Protein AF-A0A959SAX2-F1 (afdb_monomer_lite)

Sequence (347 aa):
MKHLNTLALSLMLAPALLHAQSPDLMNYQAAARDGGGNILANSGLTVRFTVRQGSATGTNVYRETHAVTTNAFGVFNAQVGGGTVVNGSIAGIAWGTGSYWLQVEANPGGGYVDLGAQQLVSVPYAKYAESSGSGSTGWGLNGNSGTDPNTDFIGTSDAQPLVFKVAGVEAGRIDLVGTGNTSLGANAMLDNTSGTVNSAFGANALTSNTTGGNNTAVGGYAGRYNSSGSSNTSVGQAALSFNTTGNDNTAIGTGALYANMASGNTAIGSLALAANGSASGNTAVGYRSLFTNTTGYGNSALGENALEFSNGDENTAIGSEALRLNTTGQGNCALGALALRYNGIGS

Structure (mmCIF, N/CA/C/O backbone):
data_AF-A0A959SAX2-F1
#
_entry.id   AF-A0A959SAX2-F1
#
loop_
_atom_site.group_PDB
_atom_site.id
_atom_site.type_symbol
_atom_site.label_atom_id
_atom_site.label_alt_id
_atom_site.label_comp_id
_atom_site.label_asym_id
_atom_site.label_entity_id
_atom_site.label_seq_id
_atom_site.pdbx_PDB_ins_code
_atom_site.Cartn_x
_atom_site.Cartn_y
_atom_site.Cartn_z
_atom_site.occupancy
_atom_site.B_iso_or_equiv
_atom_site.auth_seq_id
_atom_site.auth_comp_id
_atom_site.auth_asym_id
_atom_site.auth_atom_id
_atom_site.pdbx_PDB_model_num
ATOM 1 N N . MET A 1 1 ? -53.956 -52.507 -13.487 1.00 40.44 1 MET A N 1
ATOM 2 C CA . MET A 1 1 ? -52.774 -51.627 -13.369 1.00 40.44 1 MET A CA 1
ATOM 3 C C . MET A 1 1 ? -53.089 -50.560 -12.336 1.00 40.44 1 MET A C 1
ATOM 5 O O . MET A 1 1 ? -54.126 -49.921 -12.440 1.00 40.44 1 MET A O 1
ATOM 9 N N . LYS A 1 2 ? -52.274 -50.496 -11.280 1.00 44.69 2 LYS A N 1
ATOM 10 C CA . LYS A 1 2 ? -52.397 -49.585 -10.135 1.00 44.69 2 LYS A CA 1
ATOM 11 C C . LYS A 1 2 ? -51.918 -48.193 -10.555 1.00 44.69 2 LYS A C 1
ATOM 13 O O . LYS A 1 2 ? -50.793 -48.113 -11.022 1.00 44.69 2 LYS A O 1
ATOM 18 N N . HIS A 1 3 ? -52.686 -47.133 -10.311 1.00 43.12 3 HIS A N 1
ATOM 19 C CA . HIS A 1 3 ? -52.129 -45.780 -10.203 1.00 43.12 3 HIS A CA 1
ATOM 20 C C . HIS A 1 3 ? -52.820 -45.030 -9.068 1.00 43.12 3 HIS A C 1
ATOM 22 O O . HIS A 1 3 ? -53.921 -44.507 -9.203 1.00 43.12 3 HIS A O 1
ATOM 28 N N . LEU A 1 4 ? -52.141 -45.053 -7.925 1.00 48.97 4 LEU A N 1
ATOM 29 C CA . LEU A 1 4 ? -52.387 -44.242 -6.748 1.00 48.97 4 LEU A CA 1
ATOM 30 C C . LEU A 1 4 ? -51.321 -43.138 -6.804 1.00 48.97 4 LEU A C 1
ATOM 32 O O . LEU A 1 4 ? -50.166 -43.425 -6.508 1.00 48.97 4 LEU A O 1
ATOM 36 N N . ASN A 1 5 ? -51.668 -41.923 -7.238 1.00 47.34 5 ASN A N 1
ATOM 37 C CA . ASN A 1 5 ? -50.749 -40.782 -7.173 1.00 47.34 5 ASN A CA 1
ATOM 38 C C . ASN A 1 5 ? -51.274 -39.768 -6.155 1.00 47.34 5 ASN A C 1
ATOM 40 O O . ASN A 1 5 ? -52.230 -39.032 -6.378 1.00 47.34 5 ASN A O 1
ATOM 44 N N . THR A 1 6 ? -50.614 -39.827 -5.007 1.00 47.47 6 THR A N 1
ATOM 45 C CA . THR A 1 6 ? -50.675 -38.995 -3.811 1.00 47.47 6 THR A CA 1
ATOM 46 C C . THR A 1 6 ? -50.524 -37.500 -4.094 1.00 47.47 6 THR A C 1
ATOM 48 O O . THR A 1 6 ? -49.563 -37.067 -4.726 1.00 47.47 6 THR A O 1
ATOM 51 N N . LEU A 1 7 ? -51.454 -36.718 -3.543 1.00 42.22 7 LEU A N 1
ATOM 52 C CA . LEU A 1 7 ? -51.410 -35.263 -3.434 1.00 42.22 7 LEU A CA 1
ATOM 53 C C . LEU A 1 7 ? -50.382 -34.877 -2.352 1.00 42.22 7 LEU A C 1
ATOM 55 O O . LEU A 1 7 ? -50.610 -35.114 -1.167 1.00 42.22 7 LEU A O 1
ATOM 59 N N . ALA A 1 8 ? -49.236 -34.324 -2.749 1.00 46.22 8 ALA A N 1
ATOM 60 C CA . ALA A 1 8 ? -48.225 -33.824 -1.821 1.00 46.22 8 ALA A CA 1
ATOM 61 C C . ALA A 1 8 ? -48.619 -32.421 -1.329 1.00 46.22 8 ALA A C 1
ATOM 63 O O . ALA A 1 8 ? -48.468 -31.433 -2.043 1.00 46.22 8 ALA A O 1
ATOM 64 N N . LEU A 1 9 ? -49.147 -32.341 -0.106 1.00 43.75 9 LEU A N 1
ATOM 65 C CA . LEU A 1 9 ? -49.397 -31.088 0.603 1.00 43.75 9 LEU A CA 1
ATOM 66 C C . LEU A 1 9 ? -48.068 -30.587 1.194 1.00 43.75 9 LEU A C 1
ATOM 68 O O . LEU A 1 9 ? -47.615 -31.079 2.226 1.00 43.75 9 LEU A O 1
ATOM 72 N N . SER A 1 10 ? -47.413 -29.637 0.525 1.00 47.44 10 SER A N 1
ATOM 73 C CA . SER A 1 10 ? -46.204 -28.986 1.038 1.00 47.44 10 SER A CA 1
ATOM 74 C C . SER A 1 10 ? -46.576 -27.973 2.126 1.00 47.44 10 SER A C 1
ATOM 76 O O . SER A 1 10 ? -46.991 -26.851 1.832 1.00 47.44 10 SER A O 1
ATOM 78 N N . LEU A 1 11 ? -46.440 -28.374 3.389 1.00 45.53 11 LEU A N 1
ATOM 79 C CA . LEU A 1 11 ? -46.566 -27.493 4.546 1.00 45.53 11 LEU A CA 1
ATOM 80 C C . LEU A 1 11 ? -45.329 -26.576 4.599 1.00 45.53 11 LEU A C 1
ATOM 82 O O . LEU A 1 11 ? -44.238 -27.018 4.956 1.00 45.53 11 LEU A O 1
ATOM 86 N N . MET A 1 12 ? -45.478 -25.310 4.196 1.00 45.84 12 MET A N 1
ATOM 87 C CA . MET A 1 12 ? -44.440 -24.292 4.378 1.00 45.84 12 MET A CA 1
ATOM 88 C C . MET A 1 12 ? -44.269 -24.010 5.874 1.00 45.84 12 MET A C 1
ATOM 90 O O . MET A 1 12 ? -45.109 -23.365 6.497 1.00 45.84 12 MET A O 1
ATOM 94 N N . LEU A 1 13 ? -43.178 -24.508 6.450 1.00 45.47 13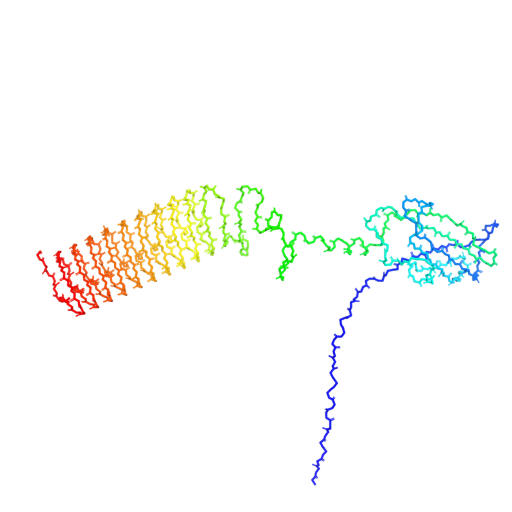 LEU A N 1
ATOM 95 C CA . LEU A 1 13 ? -42.770 -24.210 7.816 1.00 45.47 13 LEU A CA 1
ATOM 96 C C . LEU A 1 13 ? -41.972 -22.895 7.799 1.00 45.47 13 LEU A C 1
ATOM 98 O O . LEU A 1 13 ? -40.784 -22.886 7.481 1.00 45.47 13 LEU A O 1
ATOM 102 N N . ALA A 1 14 ? -42.631 -21.771 8.084 1.00 47.53 14 ALA A N 1
ATOM 103 C CA . ALA A 1 14 ? -41.940 -20.507 8.321 1.00 47.53 14 ALA A CA 1
ATOM 104 C C . ALA A 1 14 ? -41.250 -20.569 9.698 1.00 47.53 14 ALA A C 1
ATOM 106 O O . ALA A 1 14 ? -41.928 -20.855 10.689 1.00 47.53 14 ALA A O 1
ATOM 107 N N . PRO A 1 15 ? -39.935 -20.318 9.810 1.00 49.91 15 PRO A N 1
ATOM 108 C CA . PRO A 1 15 ? -39.289 -20.238 11.109 1.00 49.91 15 PRO A CA 1
ATOM 109 C C . PRO A 1 15 ? -39.762 -18.963 11.814 1.00 49.91 15 PRO A C 1
ATOM 111 O O . PRO A 1 15 ? -39.383 -17.853 11.446 1.00 49.91 15 PRO A O 1
ATOM 114 N N . ALA A 1 16 ? -40.610 -19.115 12.831 1.00 45.31 16 ALA A N 1
ATOM 115 C CA . ALA A 1 16 ? -40.833 -18.052 13.797 1.00 45.31 16 ALA A CA 1
ATOM 116 C C . ALA A 1 16 ? -39.534 -17.875 14.592 1.00 45.31 16 ALA A C 1
ATOM 118 O O . ALA A 1 16 ? -39.081 -18.799 15.270 1.00 45.31 16 ALA A O 1
ATOM 119 N N . LEU A 1 17 ? -38.919 -16.699 14.480 1.00 42.59 17 LEU A N 1
ATOM 120 C CA . LEU A 1 17 ? -37.822 -16.282 15.344 1.00 42.59 17 LEU A CA 1
ATOM 121 C C . LEU A 1 17 ? -38.353 -16.226 16.783 1.00 42.59 17 LEU A C 1
ATOM 123 O O . LEU A 1 17 ? -39.007 -15.266 17.184 1.00 42.59 17 LEU A O 1
ATOM 127 N N . LEU A 1 18 ? -38.121 -17.290 17.550 1.00 36.03 18 LEU A N 1
ATOM 128 C CA . LEU A 1 18 ? -38.347 -17.296 18.988 1.00 36.03 18 LEU A CA 1
ATOM 129 C C . LEU A 1 18 ? -37.215 -16.493 19.628 1.00 36.03 18 LEU A C 1
ATOM 131 O O . LEU A 1 18 ? -36.105 -16.992 19.803 1.00 36.03 18 LEU A O 1
ATOM 135 N N . HIS A 1 19 ? -37.488 -15.236 19.968 1.00 48.81 19 HIS A N 1
ATOM 136 C CA . HIS A 1 19 ? -36.628 -14.494 20.878 1.00 48.81 19 HIS A CA 1
ATOM 137 C C . HIS A 1 19 ? -36.761 -15.121 22.267 1.00 48.81 19 HIS A C 1
ATOM 139 O O . HIS A 1 19 ? -37.796 -14.992 22.920 1.00 48.81 19 HIS A O 1
ATOM 145 N N . ALA A 1 20 ? -35.718 -15.807 22.726 1.00 41.19 20 ALA A N 1
ATOM 146 C CA . ALA A 1 20 ? -35.578 -16.149 24.132 1.00 41.19 20 ALA A CA 1
ATOM 147 C C . ALA A 1 20 ? -35.257 -14.859 24.903 1.00 41.19 20 ALA A C 1
ATOM 149 O O . ALA A 1 20 ? -34.094 -14.534 25.129 1.00 41.19 20 ALA A O 1
ATOM 150 N N . GLN A 1 21 ? -36.281 -14.078 25.248 1.00 54.12 21 GLN A N 1
ATOM 151 C CA . GLN A 1 21 ? -36.119 -12.989 26.206 1.00 54.12 21 GLN A CA 1
ATOM 152 C C . GLN A 1 21 ? -36.058 -13.598 27.605 1.00 54.12 21 GLN A C 1
ATOM 154 O O . GLN A 1 21 ? -36.882 -14.445 27.962 1.00 54.12 21 GLN A O 1
ATOM 159 N N . SER A 1 22 ? -35.058 -13.200 28.393 1.00 56.44 22 SER A N 1
ATOM 160 C CA . SER A 1 22 ? -35.042 -13.519 29.818 1.00 56.44 22 SER A CA 1
ATOM 161 C C . SER A 1 22 ? -36.332 -12.971 30.439 1.00 56.44 22 SER A C 1
ATOM 163 O O . SER A 1 22 ? -36.600 -11.784 30.253 1.00 56.44 22 SER A O 1
ATOM 165 N N . PRO A 1 23 ? -37.136 -13.785 31.143 1.00 61.97 23 PRO A N 1
ATOM 166 C CA . PRO A 1 23 ? -38.376 -13.308 31.746 1.00 61.97 23 PRO A CA 1
ATOM 167 C C . PRO A 1 23 ? -38.126 -12.107 32.669 1.00 61.97 23 PRO A C 1
ATOM 169 O O . PRO A 1 23 ? -37.210 -12.155 33.492 1.00 61.97 23 PRO A O 1
ATOM 172 N N . ASP A 1 24 ? -38.958 -11.063 32.573 1.00 72.69 24 ASP A N 1
ATOM 173 C CA . ASP A 1 24 ? -38.932 -9.880 33.452 1.00 72.69 24 ASP A CA 1
ATOM 174 C C . ASP A 1 24 ? -39.505 -10.210 34.850 1.00 72.69 24 ASP A C 1
ATOM 176 O O . ASP A 1 24 ? -40.461 -9.595 35.321 1.00 72.69 24 ASP A O 1
ATOM 180 N N . LEU A 1 25 ? -38.959 -11.239 35.505 1.00 83.56 25 LEU A N 1
ATOM 181 C CA . LEU A 1 25 ? -39.449 -11.790 36.769 1.00 83.56 25 LEU A CA 1
ATOM 182 C C . LEU A 1 25 ? -38.369 -11.738 37.855 1.00 83.56 25 LEU A C 1
ATOM 184 O O . LEU A 1 25 ? -37.216 -12.102 37.622 1.00 83.56 25 LEU A O 1
ATOM 188 N N . MET A 1 26 ? -38.756 -11.362 39.076 1.00 86.38 26 MET A N 1
ATOM 189 C CA . MET A 1 26 ? -37.903 -11.435 40.269 1.00 86.38 26 MET A CA 1
ATOM 190 C C . MET A 1 26 ? -38.521 -12.368 41.305 1.00 86.38 26 MET A C 1
ATOM 192 O O . MET A 1 26 ? -39.632 -12.134 41.771 1.00 86.38 26 MET A O 1
ATOM 196 N N . ASN A 1 27 ? -37.805 -13.413 41.715 1.00 89.44 27 ASN A N 1
ATOM 197 C CA . ASN A 1 27 ? -38.290 -14.289 42.781 1.00 89.44 27 ASN A CA 1
ATOM 198 C C . ASN A 1 27 ? -38.321 -13.536 44.122 1.00 89.44 27 ASN A C 1
ATOM 200 O O . ASN A 1 27 ? -37.348 -12.885 44.499 1.00 89.44 27 ASN A O 1
ATOM 204 N N . TYR A 1 28 ? -39.424 -13.669 44.854 1.00 91.88 28 TYR A N 1
ATOM 205 C CA . TYR A 1 28 ? -39.629 -13.096 46.179 1.00 91.88 28 TYR A CA 1
ATOM 206 C C . TYR A 1 28 ? -40.200 -14.158 47.121 1.00 91.88 28 TYR A C 1
ATOM 208 O O . TYR A 1 28 ? -41.131 -14.883 46.769 1.00 91.88 28 TYR A O 1
ATOM 216 N N . GLN A 1 29 ? -39.658 -14.239 48.334 1.00 93.50 29 GLN A N 1
ATOM 217 C CA . GLN A 1 29 ? -40.137 -15.134 49.382 1.00 93.50 29 GLN A CA 1
ATOM 218 C C . GLN A 1 29 ? -40.229 -14.361 50.695 1.00 93.50 29 GLN A C 1
ATOM 220 O O . GLN A 1 29 ? -39.301 -13.638 51.055 1.00 93.50 29 GLN A O 1
ATOM 225 N N . ALA A 1 30 ? -41.331 -14.536 51.422 1.00 92.06 30 ALA A N 1
ATOM 226 C CA . ALA A 1 30 ? -41.497 -13.947 52.746 1.00 92.06 30 ALA A CA 1
ATOM 227 C C . ALA A 1 30 ? -42.383 -14.806 53.651 1.00 92.06 30 ALA A C 1
ATOM 229 O O . ALA A 1 30 ? -43.173 -15.628 53.186 1.00 92.06 30 ALA A O 1
ATOM 230 N N . ALA A 1 31 ? -42.248 -14.590 54.961 1.00 92.06 31 ALA A N 1
ATOM 231 C CA . ALA A 1 31 ? -43.113 -15.166 55.981 1.00 92.06 31 ALA A CA 1
ATOM 232 C C . ALA A 1 31 ? -44.171 -14.142 56.410 1.00 92.06 31 ALA A C 1
ATOM 234 O O . ALA A 1 31 ? -43.833 -13.029 56.811 1.00 92.06 31 ALA A O 1
ATOM 235 N N . ALA A 1 32 ? -45.442 -14.522 56.350 1.00 91.00 32 ALA A N 1
ATOM 236 C CA . ALA A 1 32 ? -46.561 -13.697 56.771 1.00 91.00 32 ALA A CA 1
ATOM 237 C C . ALA A 1 32 ? -46.957 -14.000 58.222 1.00 91.00 32 ALA A C 1
ATOM 239 O O . ALA A 1 32 ? -47.067 -15.159 58.639 1.00 91.00 32 ALA A O 1
ATOM 240 N N . ARG A 1 33 ? -47.193 -12.933 58.986 1.00 88.75 33 ARG A N 1
ATOM 241 C CA . ARG A 1 33 ? -47.618 -12.974 60.387 1.00 88.75 33 ARG A CA 1
ATOM 242 C C . ARG A 1 33 ? -48.808 -12.044 60.605 1.00 88.75 33 ARG A C 1
ATOM 244 O O . ARG A 1 33 ? -48.986 -11.093 59.847 1.00 88.75 33 ARG A O 1
ATOM 251 N N . ASP A 1 34 ? -49.618 -12.330 61.617 1.00 85.19 34 ASP A N 1
ATOM 252 C CA . ASP A 1 34 ? -50.686 -11.436 62.065 1.00 85.19 34 ASP A CA 1
ATOM 253 C C . ASP A 1 34 ? -50.134 -10.259 62.896 1.00 85.19 34 ASP A C 1
ATOM 255 O O . ASP A 1 34 ? -48.938 -10.178 63.189 1.00 85.19 34 ASP A O 1
ATOM 259 N N . GLY A 1 35 ? -51.015 -9.336 63.299 1.00 79.94 35 GLY A N 1
ATOM 260 C CA . GLY A 1 35 ? -50.644 -8.181 64.127 1.00 79.94 35 GLY A CA 1
ATOM 261 C C . GLY A 1 35 ? -50.148 -8.533 65.539 1.00 79.94 35 GLY A C 1
ATOM 262 O O . GLY A 1 35 ? -49.567 -7.679 66.201 1.00 79.94 35 GLY A O 1
ATOM 263 N N . GLY A 1 36 ? -50.352 -9.775 65.994 1.00 83.19 36 GLY A N 1
ATOM 264 C CA . GLY A 1 36 ? -49.801 -10.320 67.238 1.00 83.19 36 GLY A CA 1
ATOM 265 C C . GLY A 1 36 ? -48.469 -11.058 67.049 1.00 83.19 36 GLY A C 1
ATOM 266 O O . GLY A 1 36 ? -47.899 -11.539 68.025 1.00 83.19 36 GLY A O 1
ATOM 267 N N . GLY A 1 37 ? -47.961 -11.154 65.815 1.00 80.56 37 GLY A N 1
ATOM 268 C CA . GLY A 1 37 ? -46.724 -11.857 65.473 1.00 80.56 37 GLY A CA 1
ATOM 269 C C . GLY A 1 37 ? -46.880 -13.367 65.245 1.00 80.56 37 GLY A C 1
ATOM 270 O O . GLY A 1 37 ? -45.875 -14.037 64.964 1.00 80.56 37 GLY A O 1
ATOM 271 N N . ASN A 1 38 ? -48.098 -13.917 65.313 1.00 89.25 38 ASN A N 1
ATOM 272 C CA . ASN A 1 38 ? -48.350 -15.332 65.027 1.00 89.25 38 ASN A CA 1
ATOM 273 C C . ASN A 1 38 ? -48.244 -15.596 63.526 1.00 89.25 38 ASN A C 1
ATOM 275 O O . ASN A 1 38 ? -48.606 -14.750 62.712 1.00 89.25 38 ASN A O 1
ATOM 279 N N . ILE A 1 39 ? -47.760 -16.777 63.142 1.00 91.31 39 ILE A N 1
ATOM 280 C CA . ILE A 1 39 ? -47.668 -17.154 61.727 1.00 91.31 39 ILE A CA 1
ATOM 281 C C . ILE A 1 39 ? -49.063 -17.318 61.115 1.00 91.31 39 ILE A C 1
ATOM 283 O O . ILE A 1 39 ? -49.948 -17.938 61.701 1.00 91.31 39 ILE A O 1
ATOM 287 N N . LEU A 1 40 ? -49.245 -16.806 59.900 1.00 90.50 40 LEU A N 1
ATOM 288 C CA . LEU A 1 40 ? -50.449 -17.048 59.110 1.00 90.50 40 LEU A CA 1
ATOM 289 C C . LEU A 1 40 ? -50.241 -18.332 58.308 1.00 90.50 40 LEU A C 1
ATOM 291 O O . LEU A 1 40 ? -49.812 -18.266 57.162 1.00 90.50 40 LEU A O 1
ATOM 295 N N . ALA A 1 41 ? -50.454 -19.498 58.919 1.00 92.19 41 ALA A N 1
ATOM 296 C CA . ALA A 1 41 ? -50.199 -20.796 58.290 1.00 92.19 41 ALA A CA 1
ATOM 297 C C . ALA A 1 41 ? -51.350 -21.249 57.374 1.00 92.19 41 ALA A C 1
ATOM 299 O O . ALA A 1 41 ? -52.504 -21.239 57.794 1.00 92.19 41 ALA A O 1
ATOM 300 N N . ASN A 1 42 ? -51.029 -21.724 56.163 1.00 92.12 42 ASN A N 1
ATOM 301 C CA . ASN A 1 42 ? -52.003 -22.224 55.175 1.00 92.12 42 ASN A CA 1
ATOM 302 C C . ASN A 1 42 ? -53.131 -21.226 54.843 1.00 92.12 42 ASN A C 1
ATOM 304 O O . ASN A 1 42 ? -54.269 -21.620 54.588 1.00 92.12 42 ASN A O 1
ATOM 308 N N . SER A 1 43 ? -52.811 -19.931 54.848 1.00 92.12 43 SER A N 1
ATOM 309 C CA . SER A 1 43 ? -53.770 -18.837 54.687 1.00 92.12 43 SER A CA 1
ATOM 310 C C . SER A 1 43 ? -53.629 -18.172 53.322 1.00 92.12 43 SER A C 1
ATOM 312 O O . SER A 1 43 ? -52.518 -17.931 52.844 1.00 92.12 43 SER A O 1
ATOM 314 N N . GLY A 1 44 ? -54.765 -17.835 52.707 1.00 92.44 44 GLY A N 1
ATOM 315 C CA . GLY A 1 44 ? -54.809 -17.004 51.505 1.00 92.44 44 GLY A CA 1
ATOM 316 C C . GLY A 1 44 ? -54.529 -15.537 51.834 1.00 92.44 44 GLY A C 1
ATOM 317 O O . GLY A 1 44 ? -55.090 -14.998 52.786 1.00 92.44 44 GLY A O 1
ATOM 318 N N . LEU A 1 45 ? -53.670 -14.894 51.046 1.00 92.69 45 LEU A N 1
ATOM 319 C CA . LEU A 1 45 ? -53.277 -13.494 51.194 1.00 92.69 45 LEU A CA 1
ATOM 320 C C . LEU A 1 45 ? -53.249 -12.823 49.824 1.00 92.69 45 LEU A C 1
ATOM 322 O O . LEU A 1 45 ? -52.850 -13.440 48.835 1.00 92.69 45 LEU A O 1
ATOM 326 N N . THR A 1 46 ? -53.567 -11.532 49.780 1.00 95.56 46 THR A N 1
ATOM 327 C CA . THR A 1 46 ? -53.231 -10.702 48.619 1.00 95.56 46 THR A CA 1
ATOM 328 C C . THR A 1 46 ? -52.014 -9.853 48.951 1.00 95.56 46 THR A C 1
ATOM 330 O O . THR A 1 46 ? -52.059 -9.031 49.864 1.00 95.56 46 THR A O 1
ATOM 333 N N . VAL A 1 47 ? -50.932 -10.023 48.199 1.00 96.44 47 VAL A N 1
ATOM 334 C CA . VAL A 1 47 ? -49.696 -9.243 48.341 1.00 96.44 47 VAL A CA 1
ATOM 335 C C . VAL A 1 47 ? -49.625 -8.223 47.215 1.00 96.44 47 VAL A C 1
ATOM 337 O O . VAL A 1 47 ? -50.059 -8.490 46.094 1.00 96.44 47 VAL A O 1
ATOM 340 N N . ARG A 1 48 ? -49.116 -7.031 47.510 1.00 96.88 48 ARG A N 1
ATOM 341 C CA . ARG A 1 48 ? -48.894 -5.965 46.539 1.00 96.88 48 ARG A CA 1
ATOM 342 C C . ARG A 1 48 ? -47.432 -5.562 46.560 1.00 96.88 48 ARG A C 1
ATOM 344 O O . ARG A 1 48 ? -46.887 -5.248 47.616 1.00 96.88 48 ARG A O 1
ATOM 351 N N . PHE A 1 49 ? -46.826 -5.553 45.382 1.00 97.06 49 PHE A N 1
ATOM 352 C CA . PHE A 1 49 ? -45.460 -5.096 45.174 1.00 97.06 49 PHE A CA 1
ATOM 353 C C . PHE A 1 49 ? -45.502 -3.743 44.479 1.00 97.06 49 PHE A C 1
ATOM 355 O O . PHE A 1 49 ? -46.213 -3.580 43.487 1.00 97.06 49 PHE A O 1
ATOM 362 N N . THR A 1 50 ? -44.759 -2.772 45.003 1.00 96.81 50 THR A N 1
ATOM 363 C CA . THR A 1 50 ? -44.573 -1.460 44.376 1.00 96.81 50 THR A CA 1
ATOM 364 C C . THR A 1 50 ? -43.079 -1.200 44.217 1.00 96.81 50 THR A C 1
ATOM 366 O O . THR A 1 50 ? -42.348 -1.191 45.206 1.00 96.81 50 THR A O 1
ATOM 369 N N . VAL A 1 51 ? -42.622 -0.947 42.993 1.00 94.25 51 VAL A N 1
ATOM 370 C CA . VAL A 1 51 ? -41.269 -0.449 42.731 1.00 94.25 51 VAL A CA 1
ATOM 371 C C . VAL A 1 51 ? -41.300 1.075 42.781 1.00 94.25 51 VAL A C 1
ATOM 373 O O . VAL A 1 51 ? -42.072 1.724 42.069 1.00 94.25 51 VAL A O 1
ATOM 376 N N . ARG A 1 52 ? -40.455 1.648 43.636 1.00 94.38 52 ARG A N 1
ATOM 377 C CA . ARG A 1 52 ? -40.292 3.091 43.814 1.00 94.38 52 ARG A CA 1
ATOM 378 C C . ARG A 1 52 ? -38.934 3.550 43.319 1.00 94.38 52 ARG A C 1
ATOM 380 O O . ARG A 1 52 ? -37.941 2.873 43.565 1.00 94.38 52 ARG A O 1
ATOM 387 N N . GLN A 1 53 ? -38.883 4.704 42.666 1.00 92.75 53 GLN A N 1
ATOM 388 C CA . GLN A 1 53 ? -37.638 5.320 42.207 1.00 92.75 53 GLN A CA 1
ATOM 389 C C . GLN A 1 53 ? -37.210 6.463 43.138 1.00 92.75 53 GLN A C 1
ATOM 391 O O . GLN A 1 53 ? -38.041 7.231 43.625 1.00 92.75 53 GLN A O 1
ATOM 396 N N . GLY A 1 54 ? -35.904 6.599 43.363 1.00 91.56 54 GLY A N 1
ATOM 397 C CA . GLY A 1 54 ? -35.277 7.723 44.068 1.00 91.56 54 GLY A CA 1
ATOM 398 C C . GLY A 1 54 ? -35.182 7.570 45.589 1.00 91.56 54 GLY A C 1
ATOM 399 O O . GLY A 1 54 ? -34.128 7.859 46.150 1.00 91.56 54 GLY A O 1
ATOM 400 N N . SER A 1 55 ? -36.227 7.071 46.258 1.00 93.50 55 SER A N 1
ATOM 401 C CA . SER A 1 55 ? -36.202 6.770 47.700 1.00 93.50 55 SER A CA 1
ATOM 402 C C . SER A 1 55 ? -37.259 5.732 48.110 1.00 93.50 55 SER A C 1
ATOM 404 O O . SER A 1 55 ? -38.132 5.369 47.320 1.00 93.50 55 SER A O 1
ATOM 406 N N . ALA A 1 56 ? -37.234 5.302 49.379 1.00 92.19 56 ALA A N 1
ATOM 407 C CA . ALA A 1 56 ? -38.230 4.399 49.975 1.00 92.19 56 ALA A CA 1
ATOM 408 C C . ALA A 1 56 ? -39.681 4.925 49.904 1.00 92.19 56 ALA A C 1
ATOM 410 O O . ALA A 1 56 ? -40.625 4.140 49.922 1.00 92.19 56 ALA A O 1
ATOM 411 N N . THR A 1 57 ? -39.868 6.242 49.785 1.00 93.75 57 THR A N 1
ATOM 412 C CA . THR A 1 57 ? -41.171 6.911 49.616 1.00 93.75 57 THR A CA 1
ATOM 413 C C . THR A 1 57 ? -41.303 7.605 48.258 1.00 93.75 57 THR A C 1
ATOM 415 O O . THR A 1 57 ? -42.249 8.360 48.039 1.00 93.75 57 THR A O 1
ATOM 418 N N . GLY A 1 58 ? -40.369 7.347 47.339 1.00 91.56 58 GLY A N 1
ATOM 419 C CA . GLY A 1 58 ? -40.292 7.994 46.035 1.00 91.56 58 GLY A CA 1
ATOM 420 C C . GLY A 1 58 ? -41.399 7.579 45.066 1.00 91.56 58 GLY A C 1
ATOM 421 O O . GLY A 1 58 ? -42.363 6.892 45.425 1.00 91.56 58 GLY A O 1
ATOM 422 N N . THR A 1 59 ? -41.264 8.007 43.814 1.00 94.38 59 THR A N 1
ATOM 423 C CA . THR A 1 59 ? -42.281 7.833 42.770 1.00 94.38 59 THR A CA 1
ATOM 424 C C . THR A 1 59 ? -42.573 6.359 42.515 1.00 94.38 59 THR A C 1
ATOM 426 O O . THR A 1 59 ? -41.651 5.580 42.290 1.00 94.38 59 THR A O 1
ATOM 429 N N . ASN A 1 60 ? -43.854 5.978 42.514 1.00 94.69 60 ASN A N 1
ATOM 430 C CA . ASN A 1 60 ? -44.294 4.658 42.064 1.00 94.69 60 ASN A CA 1
ATOM 431 C C . ASN A 1 60 ? -44.095 4.547 40.545 1.00 94.69 60 ASN A C 1
ATOM 433 O O . ASN A 1 60 ? -44.785 5.235 39.795 1.00 94.69 60 ASN A O 1
ATOM 437 N N . VAL A 1 61 ? -43.166 3.696 40.116 1.00 93.88 61 VAL A N 1
ATOM 438 C CA . VAL A 1 61 ? -42.891 3.434 38.692 1.00 93.88 61 VAL A CA 1
ATOM 439 C C . VAL A 1 61 ? -43.510 2.123 38.209 1.00 93.88 61 VAL A C 1
ATOM 441 O O . VAL A 1 61 ? -43.700 1.937 37.009 1.00 93.88 61 VAL A O 1
ATOM 444 N N . TYR A 1 62 ? -43.851 1.221 39.132 1.00 95.56 62 TYR A N 1
ATOM 445 C CA . TYR A 1 62 ? -44.520 -0.039 38.835 1.00 95.56 62 TYR A CA 1
ATOM 446 C C . TYR A 1 62 ? -45.231 -0.593 40.066 1.00 95.56 62 TYR A C 1
ATOM 448 O O . TYR A 1 62 ? -44.688 -0.563 41.171 1.00 95.56 62 TYR A O 1
ATOM 456 N N . ARG A 1 63 ? -46.421 -1.160 39.872 1.00 96.62 63 ARG A N 1
ATOM 457 C CA . ARG A 1 63 ? -47.199 -1.812 40.924 1.00 96.62 63 ARG A CA 1
ATOM 458 C C . ARG A 1 63 ? -47.995 -2.987 40.382 1.00 96.62 63 ARG A C 1
ATOM 460 O O . ARG A 1 63 ? -48.668 -2.859 39.362 1.00 96.62 63 ARG A O 1
ATOM 467 N N . GLU A 1 64 ? -48.031 -4.070 41.144 1.00 96.94 64 GLU A N 1
ATOM 468 C CA . GLU A 1 64 ? -48.805 -5.278 40.838 1.00 96.94 64 GLU A CA 1
ATOM 469 C C . GLU A 1 64 ? -49.339 -5.956 42.103 1.00 96.94 64 GLU A C 1
ATOM 471 O O . GLU A 1 64 ? -48.866 -5.694 43.213 1.00 96.94 64 GLU A O 1
ATOM 476 N N . THR A 1 65 ? -50.311 -6.850 41.937 1.00 97.06 65 THR A N 1
ATOM 477 C CA . THR A 1 65 ? -50.864 -7.678 43.014 1.00 97.06 65 THR A CA 1
ATOM 478 C C . THR A 1 65 ? -50.762 -9.168 42.710 1.00 97.06 65 THR A C 1
ATOM 480 O O . THR A 1 65 ? -50.825 -9.597 41.560 1.00 97.06 65 THR A O 1
ATOM 483 N N . HIS A 1 66 ? -50.638 -9.963 43.770 1.00 97.00 66 HIS A N 1
ATOM 484 C CA . HIS A 1 66 ? -50.586 -11.422 43.735 1.00 97.00 66 HIS A CA 1
ATOM 485 C C . HIS A 1 66 ? -51.555 -12.001 44.755 1.00 97.00 66 HIS A C 1
ATOM 487 O O . HIS A 1 66 ? -51.560 -11.574 45.910 1.00 97.00 66 HIS A O 1
ATOM 493 N N . ALA A 1 67 ? -52.334 -12.999 44.348 1.00 95.69 67 ALA A N 1
ATOM 494 C CA . ALA A 1 67 ? -53.016 -13.884 45.282 1.00 95.69 67 ALA A CA 1
ATOM 495 C C . ALA A 1 67 ? -52.065 -15.040 45.615 1.00 95.69 67 ALA A C 1
ATOM 497 O O . ALA A 1 67 ? -51.668 -15.792 44.726 1.00 95.69 67 ALA A O 1
ATOM 498 N N . VAL A 1 68 ? -51.678 -15.163 46.881 1.00 94.62 68 VAL A N 1
ATOM 499 C CA . VAL A 1 68 ? -50.739 -16.186 47.359 1.00 94.62 68 VAL A CA 1
ATOM 500 C C . VAL A 1 68 ? -51.361 -16.987 48.494 1.00 94.62 68 VAL A C 1
ATOM 502 O O . VAL A 1 68 ? -52.288 -16.539 49.167 1.00 94.62 68 VAL A O 1
ATOM 505 N N . THR A 1 69 ? -50.850 -18.190 48.724 1.00 94.50 69 THR A N 1
ATOM 506 C CA . THR A 1 69 ? -51.191 -19.001 49.896 1.00 94.50 69 THR A CA 1
ATOM 507 C C . THR A 1 69 ? -49.907 -19.334 50.633 1.00 94.50 69 THR A C 1
ATOM 509 O O . THR A 1 69 ? -48.926 -19.757 50.020 1.00 94.50 69 THR A O 1
ATOM 512 N N . THR A 1 70 ? -49.887 -19.095 51.938 1.00 95.44 70 THR A N 1
ATOM 513 C CA . THR A 1 70 ? -48.746 -19.454 52.780 1.00 95.44 70 THR A CA 1
ATOM 514 C C . THR A 1 70 ? -48.709 -20.956 53.043 1.00 95.44 70 THR A C 1
ATOM 516 O O . THR A 1 70 ? -49.730 -21.632 52.996 1.00 95.44 70 THR A O 1
ATOM 519 N N . ASN A 1 71 ? -47.538 -21.505 53.351 1.00 93.56 71 ASN A N 1
ATOM 520 C CA . ASN A 1 71 ? -47.404 -22.888 53.811 1.00 93.56 71 ASN A CA 1
ATOM 521 C C . ASN A 1 71 ? -47.638 -23.013 55.333 1.00 93.56 71 ASN A C 1
ATOM 523 O O . ASN A 1 71 ? -47.968 -22.039 56.014 1.00 93.56 71 ASN A O 1
ATOM 527 N N . ALA A 1 72 ? -47.412 -24.207 55.891 1.00 94.19 72 ALA A N 1
ATOM 528 C CA . ALA A 1 72 ? -47.546 -24.482 57.327 1.00 94.19 72 ALA A CA 1
ATOM 529 C C . ALA A 1 72 ? -46.642 -23.618 58.235 1.00 94.19 72 ALA A C 1
ATOM 531 O O . ALA A 1 72 ? -46.913 -23.491 59.425 1.00 94.19 72 ALA A O 1
ATOM 532 N N . PHE A 1 73 ? -45.593 -23.003 57.682 1.00 92.25 73 PHE A N 1
ATOM 533 C CA . PHE A 1 73 ? -44.682 -22.098 58.388 1.00 92.25 73 PHE A CA 1
ATOM 534 C C . PHE A 1 73 ? -45.003 -20.614 58.145 1.00 92.25 73 PHE A C 1
ATOM 536 O O . PHE A 1 73 ? -44.243 -19.741 58.559 1.00 92.25 73 PHE A O 1
ATOM 543 N N . GLY A 1 74 ? -46.107 -20.311 57.456 1.00 92.31 74 GLY A N 1
ATOM 544 C CA . GLY A 1 74 ? -46.481 -18.948 57.089 1.00 92.31 74 GLY A CA 1
ATOM 545 C C . GLY A 1 74 ? -45.697 -18.378 55.904 1.00 92.31 74 GLY A C 1
ATOM 546 O O . GLY A 1 74 ? -45.786 -17.183 55.651 1.00 92.31 74 GLY A O 1
ATOM 547 N N . VAL A 1 75 ? -44.930 -19.187 55.169 1.00 94.19 75 VAL A N 1
ATOM 548 C CA . VAL A 1 75 ? -44.083 -18.720 54.056 1.00 94.19 75 VAL A CA 1
ATOM 549 C C . VAL A 1 75 ? -44.841 -18.769 52.733 1.00 94.19 75 VAL A C 1
ATOM 551 O O . VAL A 1 75 ? -45.474 -19.780 52.433 1.00 94.19 75 VAL A O 1
ATOM 554 N N . PHE A 1 76 ? -44.733 -17.717 51.922 1.00 94.81 76 PHE A N 1
ATOM 555 C CA . PHE A 1 76 ? -45.219 -17.679 50.541 1.00 94.81 76 PHE A CA 1
ATOM 556 C C . PHE A 1 76 ? -44.086 -17.352 49.560 1.00 94.81 76 PHE A C 1
ATOM 558 O O . PHE A 1 76 ? -43.092 -16.721 49.924 1.00 94.81 76 PHE A O 1
ATOM 565 N N . ASN A 1 77 ? -44.270 -17.759 48.304 1.00 93.75 77 ASN A N 1
ATOM 566 C CA . ASN A 1 77 ? -43.409 -17.398 47.180 1.00 93.75 77 ASN A CA 1
ATOM 567 C C . ASN A 1 77 ? -44.219 -16.581 46.171 1.00 93.75 77 ASN A C 1
ATOM 569 O O . ASN A 1 77 ? -45.392 -16.874 45.943 1.00 93.75 77 ASN A O 1
ATOM 573 N N . ALA A 1 78 ? -43.589 -15.590 45.554 1.00 93.81 78 ALA A N 1
ATOM 574 C CA . ALA A 1 78 ? -44.144 -14.812 44.456 1.00 93.81 78 ALA A CA 1
ATOM 575 C C . ALA A 1 78 ? -43.047 -14.494 43.434 1.00 93.81 78 ALA A C 1
ATOM 577 O O . ALA A 1 78 ? -41.858 -14.520 43.752 1.00 93.81 78 ALA A O 1
ATOM 578 N N . GLN A 1 79 ? -43.448 -14.184 42.204 1.00 92.31 79 GLN A N 1
ATOM 579 C CA . GLN A 1 79 ? -42.544 -13.703 41.163 1.00 92.31 79 GLN A CA 1
ATOM 580 C C . GLN A 1 79 ? -42.949 -12.280 40.801 1.00 92.31 79 GLN A C 1
ATOM 582 O O . GLN A 1 79 ? -43.964 -12.073 40.138 1.00 92.31 79 GLN A O 1
ATOM 587 N N . VAL A 1 80 ? -42.180 -11.300 41.272 1.00 91.00 80 VAL A N 1
ATOM 588 C CA . VAL A 1 80 ? -42.442 -9.890 40.996 1.00 91.00 80 VAL A CA 1
ATOM 589 C C . VAL A 1 80 ? -42.286 -9.646 39.497 1.00 91.00 80 VAL A C 1
ATOM 591 O O . VAL A 1 80 ? -41.239 -9.978 38.948 1.00 91.00 80 VAL A O 1
ATOM 594 N N . GLY A 1 81 ? -43.311 -9.104 38.843 1.00 90.19 81 GLY A N 1
ATOM 595 C CA . GLY A 1 81 ? -43.424 -8.998 37.381 1.00 90.19 81 GLY A CA 1
ATOM 596 C C . GLY A 1 81 ? -44.407 -9.983 36.750 1.00 90.19 81 GLY A C 1
ATOM 597 O O . GLY A 1 81 ? -44.772 -9.819 35.589 1.00 90.19 81 GLY A O 1
ATOM 598 N N . GLY A 1 82 ? -44.841 -11.001 37.500 1.00 89.50 82 GLY A N 1
ATOM 599 C CA . GLY A 1 82 ? -45.804 -12.013 37.052 1.00 89.50 82 GLY A CA 1
ATOM 600 C C . GLY A 1 82 ? -47.213 -11.830 37.621 1.00 89.50 82 GLY A C 1
ATOM 601 O O . GLY A 1 82 ? -48.041 -12.727 37.476 1.00 89.50 82 GLY A O 1
ATOM 602 N N . GLY A 1 83 ? -47.468 -10.727 38.332 1.00 91.69 83 GLY A N 1
ATOM 603 C CA . GLY A 1 83 ? -48.747 -10.463 38.990 1.00 91.69 83 GLY A CA 1
ATOM 604 C C . GLY A 1 83 ? -49.753 -9.737 38.103 1.00 91.69 83 GLY A C 1
ATOM 605 O O . GLY A 1 83 ? -49.508 -9.423 36.939 1.00 91.69 83 GLY A O 1
ATOM 606 N N . THR A 1 84 ? -50.903 -9.401 38.685 1.00 95.31 84 THR A N 1
ATOM 607 C CA . THR A 1 84 ? -51.875 -8.514 38.040 1.00 95.31 84 THR A CA 1
ATOM 608 C C . THR A 1 84 ? -51.386 -7.074 38.161 1.00 95.31 84 THR A C 1
ATOM 610 O O . THR A 1 84 ? -51.364 -6.505 39.255 1.00 95.31 84 THR A O 1
ATOM 613 N N . VAL A 1 85 ? -50.987 -6.475 37.040 1.00 95.31 85 VAL A N 1
ATOM 614 C CA . VAL A 1 85 ? -50.468 -5.101 36.997 1.00 95.31 85 VAL A CA 1
ATOM 615 C C . VAL A 1 85 ? -51.560 -4.096 37.370 1.00 95.31 85 VAL A C 1
ATOM 617 O O . VAL A 1 85 ? -52.662 -4.113 36.829 1.00 95.31 85 VAL A O 1
ATOM 620 N N . VAL A 1 86 ? -51.228 -3.189 38.287 1.00 94.94 86 VAL A N 1
ATOM 621 C CA . VAL A 1 86 ? -52.090 -2.084 38.738 1.00 94.94 86 VAL A CA 1
ATOM 622 C C . VAL A 1 86 ? -51.604 -0.747 38.178 1.00 94.94 86 VAL A C 1
ATOM 624 O O . VAL A 1 86 ? -52.411 0.141 37.910 1.00 94.94 86 VAL A O 1
ATOM 627 N N . ASN A 1 87 ? -50.289 -0.565 38.022 1.00 92.69 87 ASN A N 1
ATOM 628 C CA . ASN A 1 87 ? -49.704 0.660 37.479 1.00 92.69 87 ASN A CA 1
ATOM 629 C C . ASN A 1 87 ? -48.320 0.399 36.870 1.00 92.69 87 ASN A C 1
ATOM 631 O O . ASN A 1 87 ? -47.547 -0.391 37.406 1.00 92.69 87 ASN A O 1
ATOM 635 N N . GLY A 1 88 ? -47.998 1.118 35.793 1.00 91.00 88 GLY A N 1
ATOM 636 C CA . GLY A 1 88 ? -46.702 1.033 35.124 1.00 91.00 88 GLY A CA 1
ATOM 637 C C . GLY A 1 88 ? -46.507 -0.261 34.332 1.00 91.00 88 GLY A C 1
ATOM 638 O O . GLY A 1 88 ? -47.449 -1.005 34.072 1.00 91.00 88 GLY A O 1
ATOM 639 N N . SER A 1 89 ? -45.264 -0.515 33.938 1.00 88.62 89 SER A N 1
ATOM 640 C CA . SER A 1 89 ? -44.835 -1.740 33.263 1.00 88.62 89 SER A CA 1
ATOM 641 C C . SER A 1 89 ? -43.469 -2.125 33.805 1.00 88.62 89 SER A C 1
ATOM 643 O O . SER A 1 89 ? -42.567 -1.288 33.789 1.00 88.62 89 SER A O 1
ATOM 645 N N . ILE A 1 90 ? -43.299 -3.369 34.263 1.00 86.38 90 ILE A N 1
ATOM 646 C CA . ILE A 1 90 ? -42.015 -3.827 34.808 1.00 86.38 90 ILE A CA 1
ATOM 647 C C . ILE A 1 90 ? -40.904 -3.806 33.749 1.00 86.38 90 ILE A C 1
ATOM 649 O O . ILE A 1 90 ? -39.770 -3.434 34.048 1.00 86.38 90 ILE A O 1
ATOM 653 N N . ALA A 1 91 ? -41.262 -4.096 32.493 1.00 82.31 91 ALA A N 1
ATOM 654 C CA . ALA A 1 91 ? -40.374 -4.007 31.338 1.00 82.31 91 ALA A CA 1
ATOM 655 C C . ALA A 1 91 ? -39.989 -2.555 30.998 1.00 82.31 91 ALA A C 1
ATOM 657 O O . ALA A 1 91 ? -38.935 -2.313 30.414 1.00 82.31 91 ALA A O 1
ATOM 658 N N . GLY A 1 92 ? -40.843 -1.589 31.363 1.00 83.31 92 GLY A N 1
ATOM 659 C CA . GLY A 1 92 ? -40.647 -0.160 31.111 1.00 83.31 92 GLY A CA 1
ATOM 660 C C . GLY A 1 92 ? -39.809 0.570 32.165 1.00 83.31 92 GLY A C 1
ATOM 661 O O . GLY A 1 92 ? -39.561 1.765 32.012 1.00 83.31 92 GLY A O 1
ATOM 662 N N . ILE A 1 93 ? -39.378 -0.105 33.235 1.00 86.00 93 ILE A N 1
ATOM 663 C CA . ILE A 1 93 ? -38.542 0.506 34.275 1.00 86.00 93 ILE A CA 1
ATOM 664 C C . ILE A 1 93 ? -37.109 0.667 33.748 1.00 86.00 93 ILE A C 1
ATOM 666 O O . ILE A 1 93 ? -36.463 -0.301 33.344 1.00 86.00 93 ILE A O 1
ATOM 670 N N . ALA A 1 94 ? -36.580 1.891 33.809 1.00 81.88 94 ALA A N 1
ATOM 671 C CA . ALA A 1 94 ? -35.212 2.216 33.409 1.00 81.88 94 ALA A CA 1
ATOM 672 C C . ALA A 1 94 ? -34.187 1.813 34.489 1.00 81.88 94 ALA A C 1
ATOM 674 O O . ALA A 1 94 ? -33.542 2.658 35.109 1.00 81.88 94 ALA A O 1
ATOM 675 N N . TRP A 1 95 ? -34.027 0.509 34.728 1.00 81.06 95 TRP A N 1
ATOM 676 C CA . TRP A 1 95 ? -33.192 -0.044 35.807 1.00 81.06 95 TRP A CA 1
ATOM 677 C C . TRP A 1 95 ? -31.735 0.454 35.832 1.00 81.06 95 TRP A C 1
ATOM 679 O O . TRP A 1 95 ? -31.109 0.425 36.887 1.00 81.06 95 TRP A O 1
ATOM 689 N N . GLY A 1 96 ? -31.198 0.918 34.697 1.00 71.19 96 GLY A N 1
ATOM 690 C CA . GLY A 1 96 ? -29.840 1.463 34.585 1.00 71.19 96 GLY A CA 1
ATOM 691 C C . GLY A 1 96 ? -29.658 2.892 35.112 1.00 71.19 96 GLY A C 1
ATOM 692 O O . GLY A 1 96 ? -28.524 3.361 35.181 1.00 71.19 96 GLY A O 1
ATOM 693 N N . THR A 1 97 ? -30.734 3.602 35.477 1.00 70.50 97 THR A N 1
ATOM 694 C CA . THR A 1 97 ? -30.662 4.998 35.936 1.00 70.50 97 THR A CA 1
ATOM 695 C C . THR A 1 97 ? -31.359 5.205 37.284 1.00 70.50 97 THR A C 1
ATOM 697 O O . THR A 1 97 ? -32.569 5.035 37.439 1.00 70.50 97 THR A O 1
ATOM 700 N N . GLY A 1 98 ? -30.580 5.641 38.277 1.00 78.94 98 GLY A N 1
ATOM 701 C CA . GLY A 1 98 ? -31.068 5.953 39.620 1.00 78.94 98 GLY A CA 1
ATOM 702 C C . GLY A 1 98 ? -31.209 4.738 40.540 1.00 78.94 98 GLY A C 1
ATOM 703 O O . GLY A 1 98 ? -30.855 3.614 40.197 1.00 78.94 98 GLY A O 1
ATOM 704 N N . SER A 1 99 ? -31.705 4.992 41.749 1.00 87.88 99 SER A N 1
ATOM 705 C CA . SER A 1 99 ? -31.905 3.971 42.781 1.00 87.88 99 SER A CA 1
ATOM 706 C C . SER A 1 99 ? -33.368 3.531 42.829 1.00 87.88 99 SER A C 1
ATOM 708 O O . SER A 1 99 ? -34.268 4.358 42.650 1.00 87.88 99 SER A O 1
ATOM 710 N N . TYR A 1 100 ? -33.605 2.252 43.125 1.00 91.50 100 TYR A N 1
ATOM 711 C CA . TYR A 1 100 ? -34.943 1.663 43.189 1.00 91.50 100 TYR A CA 1
ATOM 712 C C . TYR A 1 100 ? -35.192 0.951 44.523 1.00 91.50 100 TYR A C 1
ATOM 714 O O . TYR A 1 100 ? -34.269 0.408 45.126 1.00 91.50 100 TYR A O 1
ATOM 722 N N . TRP A 1 101 ? -36.443 0.946 44.980 1.00 93.69 101 TRP A N 1
ATOM 723 C CA . TRP A 1 101 ? -36.899 0.294 46.209 1.00 93.69 101 TRP A CA 1
ATOM 724 C C . TRP A 1 101 ? -38.100 -0.596 45.915 1.00 93.69 101 TRP A C 1
ATOM 726 O O . TRP A 1 101 ? -39.002 -0.190 45.187 1.00 93.69 101 TRP A O 1
ATOM 736 N N . LEU A 1 102 ? -38.140 -1.781 46.517 1.00 94.62 102 LEU A N 1
ATOM 737 C CA . LEU A 1 102 ? -39.308 -2.652 46.509 1.00 94.62 102 LEU A CA 1
ATOM 738 C C . LEU A 1 102 ? -40.077 -2.454 47.815 1.00 94.62 102 LEU A C 1
ATOM 740 O O . LEU A 1 102 ? -39.601 -2.835 48.884 1.00 94.62 102 LEU A O 1
ATOM 744 N N . GLN A 1 103 ? -41.256 -1.846 47.720 1.00 96.31 103 GLN A N 1
ATOM 745 C CA . GLN A 1 103 ? -42.236 -1.792 48.798 1.00 96.31 103 GLN A CA 1
ATOM 746 C C . GLN A 1 103 ? -43.164 -3.002 48.715 1.00 96.31 103 GLN A C 1
ATOM 748 O O . GLN A 1 103 ? -43.639 -3.351 47.628 1.00 96.31 103 GLN A O 1
ATOM 753 N N . VAL A 1 104 ? -43.445 -3.602 49.870 1.00 95.88 104 VAL A N 1
ATOM 754 C CA . VAL A 1 104 ? -44.309 -4.778 49.987 1.00 95.88 104 VAL A CA 1
ATOM 7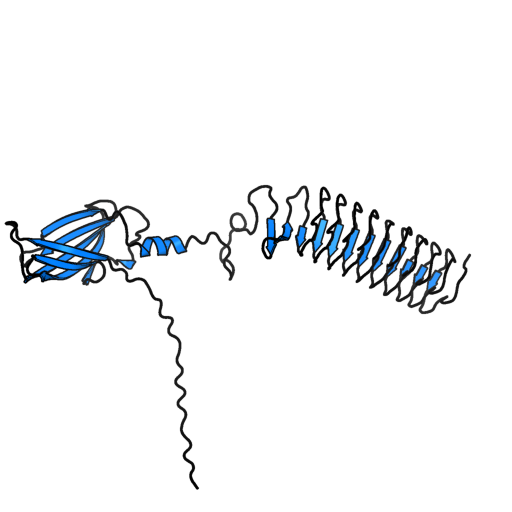55 C C . VAL A 1 104 ? -45.465 -4.468 50.920 1.00 95.88 104 VAL A C 1
ATOM 757 O O . VAL A 1 104 ? -45.268 -3.993 52.031 1.00 95.88 104 VAL A O 1
ATOM 760 N N . GLU A 1 105 ? -46.678 -4.769 50.478 1.00 95.19 105 GLU A N 1
ATOM 761 C CA . GLU A 1 105 ? -47.886 -4.629 51.284 1.00 95.19 105 GLU A CA 1
ATOM 762 C C . GLU A 1 105 ? -48.655 -5.952 51.269 1.00 95.19 105 GLU A C 1
ATOM 764 O O . GLU A 1 105 ? -48.717 -6.627 50.240 1.00 95.19 105 GLU A O 1
ATOM 769 N N . ALA A 1 106 ? -49.273 -6.329 52.385 1.00 93.31 106 ALA A N 1
ATOM 770 C CA . ALA A 1 106 ? -50.049 -7.565 52.490 1.00 93.31 106 ALA A CA 1
ATOM 771 C C . ALA A 1 106 ? -51.473 -7.290 52.975 1.00 93.31 106 ALA A C 1
ATOM 773 O O . ALA A 1 106 ? -51.700 -6.417 53.809 1.00 93.31 106 ALA A O 1
ATOM 774 N N . ASN A 1 107 ? -52.434 -8.052 52.456 1.00 92.62 107 ASN A N 1
ATOM 775 C CA . ASN A 1 107 ? -53.838 -7.987 52.837 1.00 92.62 107 ASN A CA 1
ATOM 776 C C . ASN A 1 107 ? -54.366 -9.400 53.158 1.00 92.62 107 ASN A C 1
ATOM 778 O O . ASN A 1 107 ? -54.629 -10.170 52.230 1.00 92.62 107 ASN A O 1
ATOM 782 N N . PRO A 1 108 ? -54.552 -9.738 54.448 1.00 85.62 108 PRO A N 1
ATOM 783 C CA . PRO A 1 108 ? -55.170 -10.993 54.880 1.00 85.62 108 PRO A CA 1
ATOM 784 C C . PRO A 1 108 ? -56.713 -10.963 54.902 1.00 85.62 108 PRO A C 1
ATOM 786 O O . PRO A 1 108 ? -57.328 -11.894 55.409 1.00 85.62 108 PRO A O 1
ATOM 789 N N . GLY A 1 109 ? -57.354 -9.901 54.398 1.00 82.69 109 GLY A N 1
ATOM 790 C CA . GLY A 1 109 ? -58.816 -9.741 54.348 1.00 82.69 109 GLY A CA 1
ATOM 791 C C . GLY A 1 109 ? -59.351 -8.436 54.956 1.00 82.69 109 GLY A C 1
ATOM 792 O O . GLY A 1 109 ? -60.536 -8.154 54.815 1.00 82.69 109 GLY A O 1
ATOM 793 N N . GLY A 1 110 ? -58.498 -7.628 55.603 1.00 81.88 110 GLY A N 1
ATOM 794 C CA . GLY A 1 110 ? -58.869 -6.380 56.297 1.00 81.88 110 GLY A CA 1
ATOM 795 C C . GLY A 1 110 ? -58.345 -5.083 55.663 1.00 81.88 110 GLY A C 1
ATOM 796 O O . GLY A 1 110 ? -58.519 -4.013 56.240 1.00 81.88 110 GLY A O 1
ATOM 797 N N . GLY A 1 111 ? -57.693 -5.162 54.500 1.00 87.94 111 GLY A N 1
ATOM 798 C CA . GLY A 1 111 ? -57.007 -4.040 53.852 1.00 87.94 111 GLY A CA 1
ATOM 799 C C . GLY A 1 111 ? -55.495 -4.252 53.767 1.00 87.94 111 GLY A C 1
ATOM 800 O O . GLY A 1 111 ? -54.948 -5.172 54.371 1.00 87.94 111 GLY A O 1
ATOM 801 N N . TYR A 1 112 ? -54.818 -3.426 52.967 1.00 92.06 112 TYR A N 1
ATOM 802 C CA . TYR A 1 112 ? -53.367 -3.514 52.800 1.00 92.06 112 TYR A CA 1
ATOM 803 C C . TYR A 1 112 ? -52.636 -2.902 53.993 1.00 92.06 112 TYR A C 1
ATOM 805 O O . TYR A 1 112 ? -52.888 -1.756 54.360 1.00 92.06 112 TYR A O 1
ATOM 813 N N . VAL A 1 113 ? -51.699 -3.665 54.545 1.00 91.00 113 VAL A N 1
ATOM 814 C CA . VAL A 1 113 ? -50.741 -3.229 55.559 1.00 91.00 113 VAL A CA 1
ATOM 815 C C . VAL A 1 113 ? -49.368 -3.118 54.907 1.00 91.00 113 VAL A C 1
ATOM 817 O O . VAL A 1 113 ? -48.933 -4.054 54.234 1.00 91.00 113 VAL A O 1
ATOM 820 N N . ASP A 1 114 ? -48.699 -1.983 55.103 1.00 91.75 114 ASP A N 1
ATOM 821 C CA . ASP A 1 114 ? -47.343 -1.739 54.607 1.00 91.75 114 ASP A CA 1
ATOM 822 C C . ASP A 1 114 ? -46.312 -2.499 55.448 1.00 91.75 114 ASP A C 1
ATOM 824 O O . ASP A 1 114 ? -46.236 -2.325 56.664 1.00 91.75 114 ASP A O 1
ATOM 828 N N . LEU A 1 115 ? -45.528 -3.353 54.789 1.00 90.44 115 LEU A N 1
ATOM 829 C CA . LEU A 1 115 ? -44.455 -4.143 55.397 1.00 90.44 115 LEU A CA 1
ATOM 830 C C . LEU A 1 115 ? -43.084 -3.472 55.228 1.00 90.44 115 LEU A C 1
ATOM 832 O O . LEU A 1 115 ? -42.071 -4.008 55.681 1.00 90.44 115 LEU A O 1
ATOM 836 N N . GLY A 1 116 ? -43.052 -2.295 54.601 1.00 91.56 116 GLY A N 1
ATOM 837 C CA . GLY A 1 116 ? -41.861 -1.490 54.390 1.00 91.56 116 GLY A CA 1
ATOM 838 C C . GLY A 1 116 ? -41.298 -1.595 52.975 1.00 91.56 116 GLY A C 1
ATOM 839 O O . GLY A 1 116 ? -41.702 -2.423 52.153 1.00 91.56 116 GLY A O 1
ATOM 840 N N . ALA A 1 117 ? -40.333 -0.715 52.699 1.00 93.75 117 ALA A N 1
ATOM 841 C CA . ALA A 1 117 ? -39.632 -0.634 51.427 1.00 93.75 117 ALA A CA 1
ATOM 842 C C . ALA A 1 117 ? -38.132 -0.868 51.613 1.00 93.75 117 ALA A C 1
ATOM 844 O O . ALA A 1 117 ? -37.487 -0.211 52.431 1.00 93.75 117 ALA A O 1
ATOM 845 N N . GLN A 1 118 ? -37.569 -1.781 50.825 1.00 92.62 118 GLN A N 1
ATOM 846 C CA . GLN A 1 118 ? -36.139 -2.093 50.835 1.00 92.62 118 GLN A CA 1
ATOM 847 C C . GLN A 1 118 ? -35.492 -1.680 49.518 1.00 92.62 118 GLN A C 1
ATOM 849 O O . GLN A 1 118 ? -36.080 -1.856 48.452 1.00 92.62 118 GLN A O 1
ATOM 854 N N . GLN A 1 119 ? -34.283 -1.118 49.589 1.00 90.88 119 GLN A N 1
ATOM 855 C CA . GLN A 1 119 ? -33.546 -0.728 48.391 1.00 90.88 119 GLN A CA 1
ATOM 856 C C . GLN A 1 119 ? -33.118 -1.971 47.607 1.00 90.88 119 GLN A C 1
ATOM 858 O O . GLN A 1 119 ? -32.536 -2.902 48.162 1.00 90.88 119 GLN A O 1
ATOM 863 N N . LEU A 1 120 ? -33.355 -1.955 46.300 1.00 86.69 120 LEU A N 1
ATOM 864 C CA . LEU A 1 120 ? -32.824 -2.933 45.362 1.00 86.69 120 LEU A CA 1
ATOM 865 C C . LEU A 1 120 ? -31.374 -2.545 45.044 1.00 86.69 120 LEU A C 1
ATOM 867 O O . LEU A 1 120 ? -31.115 -1.700 44.193 1.00 86.69 120 LEU A O 1
ATOM 871 N N . VAL A 1 121 ? -30.427 -3.134 45.779 1.00 74.56 121 VAL A N 1
ATOM 872 C CA . VAL A 1 121 ? -28.978 -2.895 45.601 1.00 74.56 121 VAL A CA 1
ATOM 873 C C . VAL A 1 121 ? -28.386 -3.638 44.402 1.00 74.56 121 VAL A C 1
ATOM 875 O O . VAL A 1 121 ? -27.334 -3.263 43.898 1.00 74.56 121 VAL A O 1
ATOM 878 N N . SER A 1 122 ? -29.081 -4.669 43.918 1.00 68.44 122 SER A N 1
ATOM 879 C CA . SER A 1 122 ? -28.840 -5.278 42.612 1.00 68.44 122 SER A CA 1
ATOM 880 C C . SER A 1 122 ? -30.174 -5.354 41.883 1.00 68.44 122 SER A C 1
ATOM 882 O O . SER A 1 122 ? -31.129 -5.957 42.374 1.00 68.44 122 SER A O 1
ATOM 884 N N . VAL A 1 123 ? -30.263 -4.672 40.745 1.00 64.19 123 VAL A N 1
ATOM 885 C CA . VAL A 1 123 ? -31.368 -4.870 39.802 1.00 64.19 123 VAL A CA 1
ATOM 886 C C . VAL A 1 123 ? -31.153 -6.218 39.105 1.00 64.19 123 VAL A C 1
ATOM 888 O O . VAL A 1 123 ? -30.001 -6.654 39.009 1.00 64.19 123 VAL A O 1
ATOM 891 N N . PRO A 1 124 ? -32.209 -6.914 38.647 1.00 61.41 124 PRO A N 1
ATOM 892 C CA . PRO A 1 124 ? -32.073 -8.239 38.054 1.00 61.41 124 PRO A CA 1
ATOM 893 C C . PRO A 1 124 ? -30.956 -8.269 37.014 1.00 61.41 124 PRO A C 1
ATOM 895 O O . PRO A 1 124 ? -30.937 -7.463 36.082 1.00 61.41 124 PRO A O 1
ATOM 898 N N . TYR A 1 125 ? -30.025 -9.204 37.209 1.00 53.19 125 TYR A N 1
ATOM 899 C CA . TYR A 1 125 ? -28.750 -9.334 36.494 1.00 53.19 125 TYR A CA 1
ATOM 900 C C . TYR A 1 125 ? -28.888 -9.300 34.955 1.00 53.19 125 TYR A C 1
ATOM 902 O O . TYR A 1 125 ? -27.937 -8.976 34.252 1.00 53.19 125 TYR A O 1
ATOM 910 N N . ALA A 1 126 ? -30.082 -9.589 34.427 1.00 56.25 126 ALA A N 1
ATOM 911 C CA . ALA A 1 126 ? -30.396 -9.573 33.003 1.00 56.25 126 ALA A CA 1
ATOM 912 C C . ALA A 1 126 ? -30.599 -8.164 32.399 1.00 56.25 126 ALA A C 1
ATOM 914 O O . ALA A 1 126 ? -30.261 -7.954 31.239 1.00 56.25 126 ALA A O 1
ATOM 915 N N . LYS A 1 127 ? -31.093 -7.171 33.155 1.00 52.75 127 LYS A N 1
ATOM 916 C CA . LYS A 1 127 ? -31.454 -5.846 32.597 1.00 52.75 127 LYS A CA 1
ATOM 917 C C . LYS A 1 127 ? -30.272 -4.880 32.491 1.00 52.75 127 LYS A C 1
ATOM 919 O O . LYS A 1 127 ? -30.167 -4.152 31.508 1.00 52.75 127 LYS A O 1
ATOM 924 N N . TYR A 1 128 ? -29.345 -4.905 33.455 1.00 53.78 128 TYR A N 1
ATOM 925 C CA . TYR A 1 128 ? -28.075 -4.175 33.314 1.00 53.78 128 TYR A CA 1
ATOM 926 C C . TYR A 1 128 ? -27.283 -4.715 32.110 1.00 53.78 128 TYR A C 1
ATOM 928 O O . TYR A 1 128 ? -26.789 -3.929 31.301 1.00 53.78 128 TYR A O 1
ATOM 936 N N . ALA A 1 129 ? -27.289 -6.043 31.928 1.00 55.41 129 ALA A N 1
ATOM 937 C CA . ALA A 1 129 ? -26.677 -6.715 30.786 1.00 55.41 129 ALA A CA 1
ATOM 938 C C . ALA A 1 129 ? -27.325 -6.331 29.436 1.00 55.41 129 ALA A C 1
ATOM 940 O O . ALA A 1 129 ? -26.602 -6.094 28.469 1.00 55.41 129 ALA A O 1
ATOM 941 N N . GLU A 1 130 ? -28.656 -6.184 29.379 1.00 49.59 130 GLU A N 1
ATOM 942 C CA . GLU A 1 130 ? -29.394 -5.752 28.176 1.00 49.59 130 GLU A CA 1
ATOM 943 C C . GLU A 1 130 ? -29.008 -4.325 27.738 1.00 49.59 130 GLU A C 1
ATOM 945 O O . GLU A 1 130 ? -28.766 -4.085 26.558 1.00 49.59 130 GLU A O 1
ATOM 950 N N . SER A 1 131 ? -28.837 -3.388 28.682 1.00 51.66 131 SER A N 1
ATOM 951 C CA . SER A 1 131 ? -28.374 -2.021 28.372 1.00 51.66 131 SER A CA 1
ATOM 952 C C . SER A 1 131 ? -26.865 -1.906 28.120 1.00 51.66 131 SER A C 1
ATOM 954 O O . SER A 1 131 ? -26.429 -1.019 27.388 1.00 51.66 131 SER A O 1
ATOM 956 N N . SER A 1 132 ? -26.058 -2.816 28.673 1.00 51.03 132 SER A N 1
ATOM 957 C CA . SER A 1 132 ? -24.620 -2.879 28.382 1.00 51.03 132 SER A CA 1
ATOM 958 C C . SER A 1 132 ? -24.304 -3.508 27.019 1.00 51.03 132 SER A C 1
ATOM 960 O O . SER A 1 132 ? -23.195 -3.343 26.518 1.00 51.03 132 SER A O 1
ATOM 962 N N . GLY A 1 133 ? -25.280 -4.169 26.381 1.00 47.88 133 GLY A N 1
ATOM 963 C CA . GLY A 1 133 ? -25.164 -4.681 25.012 1.00 47.88 133 GLY A CA 1
ATOM 964 C C . GLY A 1 133 ? -25.123 -3.585 23.940 1.00 47.88 133 GLY A C 1
ATOM 965 O O . GLY A 1 133 ? -24.592 -3.811 22.857 1.00 47.88 133 GLY A O 1
ATOM 966 N N . SER A 1 134 ? -25.593 -2.373 24.258 1.00 49.09 134 SER A N 1
ATOM 967 C CA . SER A 1 134 ? -25.407 -1.180 23.415 1.00 49.09 134 SER A CA 1
ATOM 968 C C . SER A 1 134 ? -24.008 -0.562 23.558 1.00 49.09 134 SER A C 1
ATOM 970 O O . SER A 1 134 ? -23.705 0.433 22.908 1.00 49.09 134 SER A O 1
ATOM 972 N N . GLY A 1 135 ? -23.132 -1.164 24.370 1.00 50.53 135 GLY A N 1
ATOM 973 C CA . GLY A 1 135 ? -21.714 -0.826 24.502 1.00 50.53 135 GLY A CA 1
ATOM 974 C C . GLY A 1 135 ? -20.845 -1.288 23.329 1.00 50.53 135 GLY A C 1
ATOM 975 O O . GLY A 1 135 ? -19.661 -1.553 23.521 1.00 50.53 135 GLY A O 1
ATOM 976 N N . SER A 1 136 ? -21.398 -1.415 22.120 1.00 56.84 136 SER A N 1
ATOM 977 C CA . SER A 1 136 ? -20.589 -1.690 20.933 1.00 56.84 136 SER A CA 1
ATOM 978 C C . SER A 1 136 ? -19.925 -0.396 20.468 1.00 56.84 136 SER A C 1
ATOM 980 O O . SER A 1 136 ? -20.337 0.211 19.486 1.00 56.84 136 SER A O 1
ATOM 982 N N . THR A 1 137 ? -18.848 0.003 21.141 1.00 64.12 137 THR A N 1
ATOM 983 C CA . THR A 1 137 ? -17.871 1.002 20.664 1.00 64.12 137 THR A CA 1
ATOM 984 C C . THR A 1 137 ? -17.070 0.513 19.443 1.00 64.12 137 THR A C 1
ATOM 986 O O . THR A 1 137 ? -15.980 1.003 19.165 1.00 64.12 137 THR A O 1
ATOM 989 N N . GLY A 1 138 ? -17.575 -0.496 18.728 1.00 69.94 138 GLY A N 1
ATOM 990 C CA . GLY A 1 138 ? -16.918 -1.152 17.610 1.00 69.94 138 GLY A CA 1
ATOM 991 C C . GLY A 1 138 ? -17.660 -0.952 16.295 1.00 69.94 138 GLY A C 1
ATOM 992 O O . GLY A 1 138 ? -18.868 -0.710 16.252 1.00 69.94 138 GLY A O 1
ATOM 993 N N . TRP A 1 139 ? -16.915 -1.108 15.206 1.00 79.12 139 TRP A N 1
ATOM 994 C CA . TRP A 1 139 ? -17.468 -1.199 13.862 1.00 79.12 139 TRP A CA 1
ATOM 995 C C . TRP A 1 139 ? -18.261 -2.498 13.698 1.00 79.12 139 TRP A C 1
ATOM 997 O O . TRP A 1 139 ? -17.732 -3.593 13.900 1.00 79.12 139 TRP A O 1
ATOM 1007 N N . GLY A 1 140 ? -19.536 -2.380 13.333 1.00 81.75 140 GLY A N 1
ATOM 1008 C CA . GLY A 1 140 ? -20.396 -3.523 13.058 1.00 81.75 140 GLY A CA 1
ATOM 1009 C C . GLY A 1 140 ? -19.972 -4.251 11.782 1.00 81.75 140 GLY A C 1
ATOM 1010 O O . GLY A 1 140 ? -19.533 -3.633 10.813 1.00 81.75 140 GLY A O 1
ATOM 1011 N N . LEU A 1 141 ? -20.169 -5.571 11.740 1.00 83.25 141 LEU A N 1
ATOM 1012 C CA . LEU A 1 141 ? -19.869 -6.396 10.556 1.00 83.25 141 LEU A CA 1
ATOM 1013 C C . LEU A 1 141 ? -20.693 -6.000 9.319 1.00 83.25 141 LEU A C 1
ATOM 1015 O O . LEU A 1 141 ? -20.275 -6.238 8.189 1.00 83.25 141 LEU A O 1
ATOM 1019 N N . ASN A 1 142 ? -21.852 -5.382 9.539 1.00 84.56 142 ASN A N 1
ATOM 1020 C CA . ASN A 1 142 ? -22.757 -4.907 8.496 1.00 84.56 142 ASN A CA 1
ATOM 1021 C C . ASN A 1 142 ? -22.630 -3.388 8.267 1.00 84.56 142 ASN A C 1
ATOM 1023 O O . ASN A 1 142 ? -23.427 -2.814 7.526 1.00 84.56 142 ASN A O 1
ATOM 1027 N N . GLY A 1 143 ? -21.642 -2.748 8.900 1.00 81.62 143 GLY A N 1
ATOM 1028 C CA . GLY A 1 143 ? -21.468 -1.301 8.917 1.00 81.62 143 GLY A CA 1
ATOM 1029 C C . GLY A 1 143 ? -22.305 -0.593 9.985 1.00 81.62 143 GLY A C 1
ATOM 1030 O O . GLY A 1 143 ? -23.158 -1.187 10.647 1.00 81.62 143 GLY A O 1
ATOM 1031 N N . ASN A 1 144 ? -22.036 0.704 10.134 1.00 82.81 144 ASN A N 1
ATOM 1032 C CA . ASN A 1 144 ? -22.687 1.587 11.096 1.00 82.81 144 ASN A CA 1
ATOM 1033 C C . ASN A 1 144 ? -23.562 2.600 10.331 1.00 82.81 144 ASN A C 1
ATOM 1035 O O . ASN A 1 144 ? -23.165 3.095 9.278 1.00 82.81 144 ASN A O 1
ATOM 1039 N N . SER A 1 145 ? -24.749 2.924 10.851 1.00 86.31 145 SER A N 1
ATOM 1040 C CA . SER A 1 145 ? -25.606 4.004 10.333 1.00 86.31 145 SER A CA 1
ATOM 1041 C C . SER A 1 145 ? -25.500 5.249 11.214 1.00 86.31 145 SER A C 1
ATOM 1043 O O . SER A 1 145 ? -25.447 5.106 12.431 1.00 86.31 145 SER A O 1
ATOM 1045 N N . GLY A 1 146 ? -25.559 6.450 10.629 1.00 87.12 146 GLY A N 1
ATOM 1046 C CA . GLY A 1 146 ? -25.569 7.708 11.393 1.00 87.12 146 GLY A CA 1
ATOM 1047 C C . GLY A 1 146 ? -24.210 8.117 11.972 1.00 87.12 146 GLY A C 1
ATOM 1048 O O . GLY A 1 146 ? -24.177 8.745 13.021 1.00 87.12 146 GLY A O 1
ATOM 1049 N N . THR A 1 147 ? -23.113 7.745 11.307 1.00 87.06 147 THR A N 1
ATOM 1050 C CA . THR A 1 147 ? -21.737 8.041 11.738 1.00 87.06 147 THR A CA 1
ATOM 1051 C C . THR A 1 147 ? -21.407 9.537 11.699 1.00 87.06 147 THR A C 1
ATOM 1053 O O . THR A 1 147 ? -21.760 10.212 10.727 1.00 87.06 147 THR A O 1
ATOM 1056 N N . ASP A 1 148 ? -20.641 10.019 12.677 1.00 86.31 148 ASP A N 1
ATOM 1057 C CA . ASP A 1 148 ? -19.976 11.329 12.685 1.00 86.31 148 ASP A CA 1
ATOM 1058 C C . ASP A 1 148 ? -18.473 11.159 12.380 1.00 86.31 148 ASP A C 1
ATOM 1060 O O . ASP A 1 148 ? -17.753 10.579 13.192 1.00 86.31 148 ASP A O 1
ATOM 1064 N N . PRO A 1 149 ? -17.948 11.688 11.258 1.00 87.44 149 PRO A N 1
ATOM 1065 C CA . PRO A 1 149 ? -16.533 11.556 10.896 1.00 87.44 149 PRO A CA 1
ATOM 1066 C C . PRO A 1 149 ? -15.520 12.085 11.927 1.00 87.44 149 PRO A C 1
ATOM 1068 O O . PRO A 1 149 ? -14.345 11.733 11.842 1.00 87.44 149 PRO A O 1
ATOM 1071 N N . ASN A 1 150 ? -15.931 12.937 12.876 1.00 85.44 150 ASN A N 1
ATOM 1072 C CA . ASN A 1 150 ? -15.035 13.458 13.916 1.00 85.44 150 ASN A CA 1
ATOM 1073 C C . ASN A 1 150 ? -14.817 12.470 15.070 1.00 85.44 150 ASN A C 1
ATOM 1075 O O . ASN A 1 150 ? -13.822 12.581 15.787 1.00 85.44 150 ASN A O 1
ATOM 1079 N N . THR A 1 151 ? -15.745 11.533 15.275 1.00 85.12 151 THR A N 1
ATOM 1080 C CA . THR A 1 151 ? -15.723 10.590 16.405 1.00 85.12 151 THR A CA 1
ATOM 1081 C C . THR A 1 151 ? -15.753 9.129 15.967 1.00 85.12 151 THR A C 1
ATOM 1083 O O . THR A 1 151 ? -15.219 8.279 16.675 1.00 85.12 151 THR A O 1
ATOM 1086 N N . ASP A 1 152 ? -16.318 8.837 14.796 1.00 85.56 152 ASP A N 1
ATOM 1087 C CA . ASP A 1 152 ? -16.493 7.493 14.251 1.00 85.56 152 ASP A CA 1
ATOM 1088 C C . ASP A 1 152 ? -15.517 7.257 13.095 1.00 85.56 152 ASP A C 1
ATOM 1090 O O . ASP A 1 152 ? -15.779 7.594 11.938 1.00 85.56 152 ASP A O 1
ATOM 1094 N N . PHE A 1 153 ? -14.373 6.646 13.396 1.00 86.81 153 PHE A N 1
ATOM 1095 C CA . PHE A 1 153 ? -13.349 6.339 12.399 1.00 86.81 153 PHE A CA 1
ATOM 1096 C C . PHE A 1 153 ? -12.692 4.977 12.643 1.00 86.81 153 PHE A C 1
ATOM 1098 O O . PHE A 1 153 ? -12.780 4.392 13.722 1.00 86.81 153 PHE A O 1
ATOM 1105 N N . ILE A 1 154 ? -12.046 4.445 11.602 1.00 87.81 154 ILE A N 1
ATOM 1106 C CA . ILE A 1 154 ? -11.114 3.317 11.708 1.00 87.81 154 ILE A CA 1
ATOM 1107 C C . ILE A 1 154 ? -9.717 3.927 11.707 1.00 87.81 154 ILE A C 1
ATOM 1109 O O . ILE A 1 154 ? -9.250 4.396 10.672 1.00 87.81 154 ILE A O 1
ATOM 1113 N N . GLY A 1 155 ? -9.066 3.969 12.864 1.00 88.62 155 GLY A N 1
ATOM 1114 C CA . GLY A 1 155 ? -7.788 4.657 13.001 1.00 88.62 155 GLY A CA 1
ATOM 1115 C C . GLY A 1 155 ? -7.328 4.776 14.444 1.00 88.62 155 GLY A C 1
ATOM 1116 O O . GLY A 1 155 ? -7.879 4.151 15.348 1.00 88.62 155 GLY A O 1
ATOM 1117 N N . THR A 1 156 ? -6.301 5.592 14.633 1.00 88.38 156 THR A N 1
ATOM 1118 C CA . THR A 1 156 ? -5.698 5.926 15.922 1.00 88.38 156 THR A CA 1
ATOM 1119 C C . THR A 1 156 ? -5.993 7.390 16.257 1.00 88.38 156 THR A C 1
ATOM 1121 O O . THR A 1 156 ? -6.140 8.227 15.369 1.00 88.38 156 THR A O 1
ATOM 1124 N N . SER A 1 157 ? -6.127 7.708 17.545 1.00 89.06 157 SER A N 1
ATOM 1125 C CA . SER A 1 157 ? -6.292 9.090 18.029 1.00 89.06 157 SER A CA 1
ATOM 112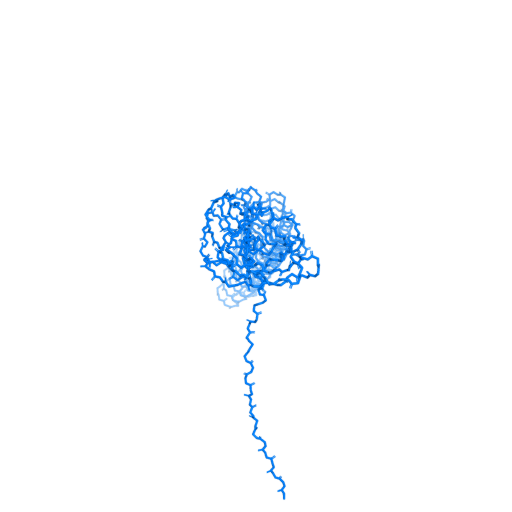6 C C . SER A 1 157 ? -4.965 9.749 18.423 1.00 89.06 157 SER A C 1
ATOM 1128 O O . SER A 1 157 ? -4.942 10.906 18.834 1.00 89.06 157 SER A O 1
ATOM 1130 N N . ASP A 1 158 ? -3.868 8.997 18.371 1.00 87.75 158 ASP A N 1
ATOM 1131 C CA . ASP A 1 158 ? -2.512 9.424 18.688 1.00 87.75 158 ASP A CA 1
ATOM 1132 C C . ASP A 1 158 ? -1.613 9.371 17.439 1.00 87.75 158 ASP A C 1
ATOM 1134 O O . ASP A 1 158 ? -2.054 9.064 16.335 1.00 87.75 158 ASP A O 1
ATOM 1138 N N . ALA A 1 159 ? -0.329 9.700 17.595 1.00 85.94 159 ALA A N 1
ATOM 1139 C CA . ALA A 1 159 ? 0.633 9.731 16.491 1.00 85.94 159 ALA A CA 1
ATOM 1140 C C . ALA A 1 159 ? 1.182 8.338 16.111 1.00 85.94 159 ALA A C 1
ATOM 1142 O O . ALA A 1 159 ? 2.311 8.234 15.630 1.00 85.94 159 ALA A O 1
ATOM 1143 N N . GLN A 1 160 ? 0.425 7.268 16.369 1.00 87.25 160 GLN A N 1
ATOM 1144 C CA . GLN A 1 160 ? 0.806 5.906 15.999 1.00 87.25 160 GLN A CA 1
ATOM 1145 C C . GLN A 1 160 ? 0.182 5.507 14.654 1.00 87.25 160 GLN A C 1
ATOM 1147 O O . GLN A 1 160 ? -0.955 5.894 14.374 1.00 87.25 160 GLN A O 1
ATOM 1152 N N . PRO A 1 161 ? 0.877 4.706 13.825 1.00 88.56 161 PRO A N 1
ATOM 1153 C CA . PRO A 1 161 ? 0.313 4.184 12.584 1.00 88.56 161 PRO A CA 1
ATOM 1154 C C . PRO A 1 161 ? -0.898 3.273 12.815 1.00 88.56 161 PRO A C 1
ATOM 1156 O O . PRO A 1 161 ? -0.938 2.496 13.774 1.00 88.56 161 PRO A O 1
ATOM 1159 N N . LEU A 1 162 ? -1.845 3.279 11.876 1.00 91.81 162 LEU A N 1
ATOM 1160 C CA . LEU A 1 162 ? -2.887 2.253 11.811 1.00 91.81 162 LEU A CA 1
ATOM 1161 C C . LEU A 1 162 ? -2.301 0.985 11.181 1.00 91.81 162 LEU A C 1
ATOM 1163 O O . LEU A 1 162 ? -1.845 1.021 10.040 1.00 91.81 162 LEU A O 1
ATOM 1167 N N . VAL A 1 163 ? -2.345 -0.140 11.898 1.00 91.06 163 VAL A N 1
ATOM 1168 C CA . VAL A 1 163 ? -1.763 -1.417 11.454 1.00 91.06 163 VAL A CA 1
ATOM 1169 C C . VAL A 1 163 ? -2.839 -2.487 11.273 1.00 91.06 163 VAL A C 1
ATOM 1171 O O . VAL A 1 163 ? -3.568 -2.824 12.206 1.00 91.06 163 VAL A O 1
ATOM 1174 N N . PHE A 1 164 ? -2.879 -3.096 10.090 1.00 90.44 164 PHE A N 1
ATOM 1175 C CA . PHE A 1 164 ? -3.689 -4.270 9.773 1.00 90.44 164 PHE A CA 1
ATOM 1176 C C . PHE A 1 164 ? -2.845 -5.536 9.941 1.00 90.44 164 PHE A C 1
ATOM 1178 O O . PHE A 1 164 ? -1.736 -5.622 9.411 1.00 90.44 164 PHE A O 1
ATOM 1185 N N . LYS A 1 165 ? -3.359 -6.542 10.659 1.00 90.25 165 LYS A N 1
ATOM 1186 C CA . LYS A 1 165 ? -2.646 -7.806 10.911 1.00 90.25 165 LYS A CA 1
ATOM 1187 C C . LYS A 1 165 ? -3.427 -9.022 10.419 1.00 90.25 165 LYS A C 1
ATOM 1189 O O . LYS A 1 165 ? -4.644 -9.079 10.565 1.00 90.25 165 LYS A O 1
ATOM 1194 N N . VAL A 1 166 ? -2.712 -10.031 9.925 1.00 88.62 166 VAL A N 1
ATOM 1195 C CA . VAL A 1 166 ? -3.237 -11.370 9.611 1.00 88.62 166 VAL A CA 1
ATOM 1196 C C . VAL A 1 166 ? -2.447 -12.386 10.428 1.00 88.62 166 VAL A C 1
ATOM 1198 O O . VAL A 1 166 ? -1.222 -12.412 10.364 1.00 88.62 166 VAL A O 1
ATOM 1201 N N . ALA A 1 167 ? -3.137 -13.197 11.238 1.00 90.94 167 ALA A N 1
ATOM 1202 C CA . ALA A 1 167 ? -2.509 -14.165 12.148 1.00 90.94 167 ALA A CA 1
ATOM 1203 C C . ALA A 1 167 ? -1.404 -13.558 13.052 1.00 90.94 167 ALA A C 1
ATOM 1205 O O . ALA A 1 167 ? -0.405 -14.203 13.352 1.00 90.94 167 ALA A O 1
ATOM 1206 N N . GLY A 1 168 ? -1.568 -12.296 13.470 1.00 86.88 168 GLY A N 1
ATOM 1207 C CA . GLY A 1 168 ? -0.608 -11.575 14.317 1.00 86.88 168 GLY A CA 1
ATOM 1208 C C . GLY A 1 168 ? 0.558 -10.905 13.576 1.00 86.88 168 GLY A C 1
ATOM 1209 O O . GLY A 1 168 ? 1.273 -10.112 14.189 1.00 86.88 168 GLY A O 1
ATOM 1210 N N . VAL A 1 169 ? 0.713 -11.149 12.272 1.00 85.44 169 VAL A N 1
ATOM 1211 C CA . VAL A 1 169 ? 1.742 -10.538 11.415 1.00 85.44 169 VAL A CA 1
ATOM 1212 C C . VAL A 1 169 ? 1.180 -9.298 10.730 1.00 85.44 169 VAL A C 1
ATOM 1214 O O . VAL A 1 169 ? 0.041 -9.308 10.269 1.00 85.44 169 VAL A O 1
ATOM 1217 N N . GLU A 1 170 ? 1.969 -8.228 10.658 1.00 87.62 170 GLU A N 1
ATOM 1218 C CA . GLU A 1 170 ? 1.603 -7.019 9.923 1.00 87.62 170 GLU A CA 1
ATOM 1219 C C . GLU A 1 170 ? 1.411 -7.307 8.427 1.00 87.62 170 GLU A C 1
ATOM 1221 O O . GLU A 1 170 ? 2.279 -7.857 7.749 1.00 87.62 170 GLU A O 1
ATOM 1226 N N . ALA A 1 171 ? 0.235 -6.942 7.928 1.00 88.25 171 ALA A N 1
ATOM 1227 C CA . ALA A 1 171 ? -0.188 -7.111 6.546 1.00 88.25 171 ALA A CA 1
ATOM 1228 C C . ALA A 1 171 ? -0.650 -5.789 5.915 1.00 88.25 171 ALA A C 1
ATOM 1230 O O . ALA A 1 171 ? -1.050 -5.780 4.756 1.00 88.25 171 ALA A O 1
ATOM 1231 N N . GLY A 1 172 ? -0.613 -4.681 6.652 1.00 91.19 172 GLY A N 1
ATOM 1232 C CA . GLY A 1 172 ? -0.834 -3.342 6.126 1.00 91.19 172 GLY A CA 1
ATOM 1233 C C . GLY A 1 172 ? -0.578 -2.278 7.186 1.00 91.19 172 GLY A C 1
ATOM 1234 O O . GLY A 1 172 ? -0.732 -2.547 8.378 1.00 91.19 172 GLY A O 1
ATOM 1235 N N . ARG A 1 173 ? -0.200 -1.081 6.746 1.00 91.50 173 ARG A N 1
ATOM 1236 C CA . ARG A 1 173 ? 0.134 0.064 7.595 1.00 91.50 173 ARG A CA 1
ATOM 1237 C C . ARG A 1 173 ? -0.286 1.363 6.924 1.00 91.50 173 ARG A C 1
ATOM 1239 O O . ARG A 1 173 ? -0.111 1.512 5.718 1.00 91.50 173 ARG A O 1
ATOM 1246 N N . ILE A 1 174 ? -0.788 2.309 7.708 1.00 91.38 174 ILE A N 1
ATOM 1247 C CA . ILE A 1 174 ? -0.989 3.702 7.299 1.00 91.38 174 ILE A CA 1
ATOM 1248 C C . ILE A 1 174 ? -0.284 4.588 8.326 1.00 91.38 174 ILE A C 1
ATOM 1250 O O . ILE A 1 174 ? -0.711 4.659 9.480 1.00 91.38 174 ILE A O 1
ATOM 1254 N N . ASP A 1 175 ? 0.811 5.221 7.910 1.00 88.88 175 ASP A N 1
ATOM 1255 C CA . ASP A 1 175 ? 1.607 6.124 8.743 1.00 88.88 175 ASP A CA 1
ATOM 1256 C C . ASP A 1 175 ? 1.037 7.554 8.784 1.00 88.88 175 ASP A C 1
ATOM 1258 O O . ASP A 1 175 ? 0.330 8.003 7.880 1.00 88.88 175 ASP A O 1
ATOM 1262 N N . LEU A 1 176 ? 1.428 8.310 9.816 1.00 83.00 176 LEU A N 1
ATOM 1263 C CA . LEU A 1 176 ? 1.134 9.737 9.946 1.00 83.00 176 LEU A CA 1
ATOM 1264 C C . LEU A 1 176 ? 1.915 10.584 8.918 1.00 83.00 176 LEU A C 1
ATOM 1266 O O . LEU A 1 176 ? 3.006 10.224 8.462 1.00 83.00 176 LEU A O 1
ATOM 1270 N N . VAL A 1 177 ? 1.378 11.766 8.604 1.00 62.25 177 VAL A N 1
ATOM 1271 C CA . VAL A 1 177 ? 2.061 12.823 7.842 1.00 62.25 177 VAL A CA 1
ATOM 1272 C C . VAL A 1 177 ? 3.409 13.151 8.504 1.00 62.25 177 VAL A C 1
ATOM 1274 O O . VAL A 1 177 ? 3.457 13.657 9.621 1.00 62.25 177 VAL A O 1
ATOM 1277 N N . GLY A 1 178 ? 4.509 12.821 7.823 1.00 64.19 178 GLY A N 1
ATOM 1278 C CA . GLY A 1 178 ? 5.883 12.930 8.332 1.00 64.19 178 GLY A CA 1
ATOM 1279 C C . GLY A 1 178 ? 6.750 11.752 7.884 1.00 64.19 178 GLY A C 1
ATOM 1280 O O . GLY A 1 178 ? 7.814 11.962 7.306 1.00 64.19 178 GLY A O 1
ATOM 1281 N N . THR A 1 179 ? 6.247 10.523 8.043 1.00 76.31 179 THR A N 1
ATOM 1282 C CA . THR A 1 179 ? 6.771 9.345 7.330 1.00 76.31 179 THR A CA 1
ATOM 1283 C C . THR A 1 179 ? 5.896 8.993 6.135 1.00 76.31 179 THR A C 1
ATOM 1285 O O . THR A 1 179 ? 6.444 8.613 5.113 1.00 76.31 179 THR A O 1
ATOM 1288 N N . GLY A 1 180 ? 4.570 9.185 6.199 1.00 82.19 180 GLY A N 1
ATOM 1289 C CA . GLY A 1 180 ? 3.658 9.168 5.042 1.00 82.19 180 GLY A CA 1
ATOM 1290 C C . GLY A 1 180 ? 3.613 7.865 4.235 1.00 82.19 180 GLY A C 1
ATOM 1291 O O . GLY A 1 180 ? 3.192 7.880 3.081 1.00 82.19 180 GLY A O 1
ATOM 1292 N N . ASN A 1 181 ? 4.080 6.753 4.803 1.00 90.19 181 ASN A N 1
ATOM 1293 C CA . ASN A 1 181 ? 4.097 5.460 4.137 1.00 90.19 181 ASN A CA 1
ATOM 1294 C C . ASN A 1 181 ? 2.724 4.772 4.229 1.00 90.19 181 ASN A C 1
ATOM 1296 O O . ASN A 1 181 ? 2.081 4.774 5.278 1.00 90.19 181 ASN A O 1
ATOM 1300 N N . THR A 1 182 ? 2.282 4.138 3.146 1.00 93.31 182 THR A N 1
ATOM 1301 C CA . THR A 1 182 ? 1.066 3.312 3.115 1.00 93.31 182 THR A CA 1
ATOM 1302 C C . THR A 1 182 ? 1.385 1.941 2.530 1.00 93.31 182 THR A C 1
ATOM 1304 O O . THR A 1 182 ? 1.848 1.858 1.393 1.00 93.31 182 THR A O 1
ATOM 1307 N N . SER A 1 183 ? 1.140 0.859 3.275 1.00 93.69 183 SER A N 1
ATOM 1308 C CA . SER A 1 183 ? 1.265 -0.518 2.782 1.00 93.69 183 SER A CA 1
ATOM 1309 C C . SER A 1 183 ? -0.006 -1.336 2.939 1.00 93.69 183 SER A C 1
ATOM 1311 O O . SER A 1 183 ? -0.743 -1.220 3.917 1.00 93.69 183 SER A O 1
ATOM 1313 N N . LEU A 1 184 ? -0.200 -2.259 1.999 1.00 93.56 184 LEU A N 1
ATOM 1314 C CA . LEU A 1 184 ? -1.129 -3.373 2.121 1.00 93.56 184 LEU A CA 1
ATOM 1315 C C . LEU A 1 184 ? -0.568 -4.597 1.385 1.00 93.56 184 L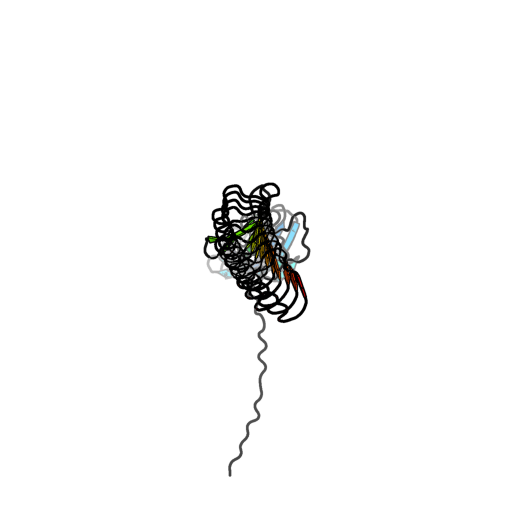EU A C 1
ATOM 1317 O O . LEU A 1 184 ? -0.337 -4.569 0.179 1.00 93.56 184 LEU A O 1
ATOM 1321 N N . GLY A 1 185 ? -0.366 -5.692 2.105 1.00 90.38 185 GLY A N 1
ATOM 1322 C CA . GLY A 1 185 ? 0.226 -6.935 1.624 1.00 90.38 185 GLY A CA 1
ATOM 1323 C C . GLY A 1 185 ? 1.181 -7.538 2.653 1.00 90.38 185 GLY A C 1
ATOM 1324 O O . GLY A 1 185 ? 1.863 -6.825 3.385 1.00 90.38 185 GLY A O 1
ATOM 1325 N N . ALA A 1 186 ? 1.259 -8.869 2.701 1.00 87.50 186 ALA A N 1
ATOM 1326 C CA . ALA A 1 186 ? 2.197 -9.557 3.586 1.00 87.50 186 ALA A CA 1
ATOM 1327 C C . ALA A 1 186 ? 3.646 -9.121 3.294 1.00 87.50 186 ALA A C 1
ATOM 1329 O O . ALA A 1 186 ? 4.082 -9.171 2.139 1.00 87.50 186 ALA A O 1
ATOM 1330 N N . ASN A 1 187 ? 4.383 -8.718 4.334 1.00 88.06 187 ASN A N 1
ATOM 1331 C CA . ASN A 1 187 ? 5.770 -8.227 4.273 1.00 88.06 187 ASN A CA 1
ATOM 1332 C C . ASN A 1 187 ? 5.989 -6.973 3.400 1.00 88.06 187 ASN A C 1
ATOM 1334 O O . ASN A 1 187 ? 7.120 -6.710 2.976 1.00 88.06 187 ASN A O 1
ATOM 1338 N N . ALA A 1 188 ? 4.938 -6.216 3.075 1.00 91.25 188 ALA A N 1
ATOM 1339 C CA . ALA A 1 188 ? 5.098 -4.947 2.373 1.00 91.25 188 ALA A CA 1
ATOM 1340 C C . ALA A 1 188 ? 5.791 -3.921 3.290 1.00 91.25 188 ALA A C 1
ATOM 1342 O O . ALA A 1 188 ? 5.339 -3.709 4.413 1.00 91.25 188 ALA A O 1
ATOM 1343 N N . MET A 1 189 ? 6.880 -3.301 2.815 1.00 86.38 189 MET A N 1
ATOM 1344 C CA . MET A 1 189 ? 7.729 -2.356 3.576 1.00 86.38 189 MET A CA 1
ATOM 1345 C C . MET A 1 189 ? 8.307 -2.880 4.909 1.00 86.38 189 MET A C 1
ATOM 1347 O O . MET A 1 189 ? 8.564 -2.093 5.818 1.00 86.38 189 MET A O 1
ATOM 1351 N N . LEU A 1 190 ? 8.529 -4.194 5.041 1.00 84.81 190 LEU A N 1
ATOM 1352 C CA . LEU A 1 190 ? 8.990 -4.802 6.299 1.00 84.81 190 LEU A CA 1
ATOM 1353 C C . LEU A 1 190 ? 10.320 -4.224 6.822 1.00 84.81 190 LEU A C 1
ATOM 1355 O O . LEU A 1 190 ? 10.434 -3.984 8.022 1.00 84.81 190 LEU A O 1
ATOM 1359 N N . ASP A 1 191 ? 11.295 -3.981 5.942 1.00 81.88 191 ASP A N 1
ATOM 1360 C CA . ASP A 1 191 ? 12.644 -3.532 6.317 1.00 81.88 191 ASP A CA 1
ATOM 1361 C C . ASP A 1 191 ? 12.830 -2.004 6.178 1.00 81.88 191 ASP A C 1
ATOM 1363 O O . ASP A 1 191 ? 13.960 -1.510 6.199 1.00 81.88 191 ASP A O 1
ATOM 1367 N N . ASN A 1 192 ? 11.741 -1.234 6.035 1.00 79.75 192 ASN A N 1
ATOM 1368 C CA . ASN A 1 192 ? 11.809 0.224 5.912 1.00 79.75 192 ASN A CA 1
ATOM 1369 C C . ASN A 1 192 ? 12.245 0.891 7.213 1.00 79.75 192 ASN A C 1
ATOM 1371 O O . ASN A 1 192 ? 11.506 0.899 8.196 1.00 79.75 192 ASN A O 1
ATOM 1375 N N . THR A 1 193 ? 13.452 1.471 7.204 1.00 76.00 193 THR A N 1
ATOM 1376 C CA . THR A 1 193 ? 14.073 2.085 8.384 1.00 76.00 193 THR A CA 1
ATOM 1377 C C . THR A 1 193 ? 13.795 3.581 8.465 1.00 76.00 193 THR A C 1
ATOM 1379 O O . THR A 1 193 ? 13.348 4.055 9.507 1.00 76.00 193 THR A O 1
ATOM 1382 N N . SER A 1 194 ? 14.036 4.332 7.385 1.00 80.44 194 SER A N 1
ATOM 1383 C CA . SER A 1 194 ? 13.847 5.792 7.354 1.00 80.44 194 SER A CA 1
ATOM 1384 C C . SER A 1 194 ? 13.252 6.332 6.052 1.00 80.44 194 SER A C 1
ATOM 1386 O O . SER A 1 194 ? 13.118 7.546 5.915 1.00 80.44 194 SER A O 1
ATOM 1388 N N . GLY A 1 195 ? 12.926 5.467 5.086 1.00 79.38 195 GLY A N 1
ATOM 1389 C CA . GLY A 1 195 ? 12.247 5.874 3.858 1.00 79.38 195 GLY A CA 1
ATOM 1390 C C . GLY A 1 195 ? 10.863 6.459 4.147 1.00 79.38 195 GLY A C 1
ATOM 1391 O O . GLY A 1 195 ? 10.125 5.938 4.992 1.00 79.38 195 GLY A O 1
ATOM 1392 N N . THR A 1 196 ? 10.508 7.536 3.448 1.00 86.56 196 THR A N 1
ATOM 1393 C CA . THR A 1 196 ? 9.245 8.262 3.641 1.00 86.56 196 THR A CA 1
ATOM 1394 C C . THR A 1 196 ? 8.445 8.379 2.345 1.00 86.56 196 THR A C 1
ATOM 1396 O O . THR A 1 196 ? 8.993 8.363 1.245 1.00 86.56 196 THR A O 1
ATOM 1399 N N . VAL A 1 197 ? 7.128 8.532 2.477 1.00 88.31 197 VAL A N 1
ATOM 1400 C CA . VAL A 1 197 ? 6.172 8.779 1.390 1.00 88.31 197 VAL A CA 1
ATOM 1401 C C . VAL A 1 197 ? 6.150 7.631 0.371 1.00 88.31 197 VAL A C 1
ATOM 1403 O O . VAL A 1 197 ? 6.039 7.833 -0.835 1.00 88.31 197 VAL A O 1
ATOM 1406 N N . ASN A 1 198 ? 6.277 6.392 0.848 1.00 91.81 198 ASN A N 1
ATOM 1407 C CA . ASN A 1 198 ? 6.209 5.197 0.014 1.00 91.81 198 ASN A CA 1
ATOM 1408 C C . ASN A 1 198 ? 4.798 4.588 0.010 1.00 91.81 198 ASN A C 1
ATOM 1410 O O . ASN A 1 198 ? 4.139 4.488 1.041 1.00 91.81 198 ASN A O 1
ATOM 1414 N N . SER A 1 199 ? 4.349 4.122 -1.151 1.00 94.50 199 SER A N 1
ATOM 1415 C CA . SER A 1 199 ? 3.086 3.401 -1.337 1.00 94.50 199 SER A CA 1
ATOM 1416 C C . SER A 1 199 ? 3.376 1.970 -1.785 1.00 94.50 199 SER A C 1
ATOM 1418 O O . SER A 1 199 ? 3.931 1.785 -2.862 1.00 94.50 199 SER A O 1
ATOM 1420 N N . ALA A 1 200 ? 3.016 0.955 -0.996 1.00 94.88 200 ALA A N 1
ATOM 1421 C CA . ALA A 1 200 ? 3.351 -0.450 -1.255 1.00 94.88 200 ALA A CA 1
ATOM 1422 C C . ALA A 1 200 ? 2.121 -1.369 -1.185 1.00 94.88 200 ALA A C 1
ATOM 1424 O O . ALA A 1 200 ? 1.674 -1.760 -0.110 1.00 94.88 200 ALA A O 1
ATOM 1425 N N . PHE A 1 201 ? 1.596 -1.780 -2.335 1.00 95.25 201 PHE A N 1
ATOM 1426 C CA . PHE A 1 201 ? 0.402 -2.617 -2.442 1.00 95.25 201 PHE A CA 1
ATOM 1427 C C . PHE A 1 201 ? 0.738 -3.960 -3.093 1.00 95.25 201 PHE A C 1
ATOM 1429 O O . PHE A 1 201 ? 0.846 -4.065 -4.311 1.00 95.25 201 PHE A O 1
ATOM 1436 N N . GLY A 1 202 ? 0.893 -5.014 -2.297 1.00 92.81 202 GLY A N 1
ATOM 1437 C CA . GLY A 1 202 ? 1.203 -6.360 -2.774 1.00 92.81 202 GLY A CA 1
ATOM 1438 C C . GLY A 1 202 ? 2.119 -7.125 -1.827 1.00 92.81 202 GLY A C 1
ATOM 1439 O O . GLY A 1 202 ? 2.862 -6.547 -1.037 1.00 92.81 202 GLY A O 1
ATOM 1440 N N . ALA A 1 203 ? 2.082 -8.457 -1.907 1.00 90.94 203 ALA A N 1
ATOM 1441 C CA . ALA A 1 203 ? 2.959 -9.292 -1.095 1.00 90.94 203 ALA A CA 1
ATOM 1442 C C . ALA A 1 203 ? 4.431 -9.018 -1.438 1.00 90.94 203 ALA A C 1
ATOM 1444 O O . ALA A 1 203 ? 4.856 -9.159 -2.586 1.00 90.94 203 ALA A O 1
ATOM 1445 N N . ASN A 1 204 ? 5.216 -8.683 -0.421 1.00 92.12 204 ASN A N 1
ATOM 1446 C CA . ASN A 1 204 ? 6.619 -8.304 -0.524 1.00 92.12 204 ASN A CA 1
ATOM 1447 C C . ASN A 1 204 ? 6.918 -7.076 -1.420 1.00 92.12 204 ASN A C 1
ATOM 1449 O O . ASN A 1 204 ? 7.996 -6.994 -2.017 1.00 92.12 204 ASN A O 1
ATOM 1453 N N . ALA A 1 205 ? 5.966 -6.151 -1.576 1.00 94.00 205 ALA A N 1
ATOM 1454 C CA . ALA A 1 205 ? 6.227 -4.877 -2.245 1.00 94.00 205 ALA A CA 1
ATOM 1455 C C . ALA A 1 205 ? 7.136 -3.993 -1.366 1.00 94.00 205 ALA A C 1
ATOM 1457 O O . ALA A 1 205 ? 6.871 -3.840 -0.172 1.00 94.00 205 ALA A O 1
ATOM 1458 N N . LEU A 1 206 ? 8.210 -3.436 -1.941 1.00 90.44 206 LEU A N 1
ATOM 1459 C CA . LEU A 1 206 ? 9.207 -2.601 -1.239 1.00 90.44 206 LEU A CA 1
ATOM 1460 C C . LEU A 1 206 ? 9.769 -3.216 0.061 1.00 90.44 206 LEU A C 1
ATOM 1462 O O . LEU A 1 206 ? 10.162 -2.485 0.965 1.00 90.44 206 LEU A O 1
ATOM 1466 N N . THR A 1 207 ? 9.800 -4.550 0.191 1.00 89.19 207 THR A N 1
ATOM 1467 C CA . THR A 1 207 ? 10.192 -5.218 1.448 1.00 89.19 207 THR A CA 1
ATOM 1468 C C . THR A 1 207 ? 11.547 -4.766 1.961 1.00 89.19 207 THR A C 1
ATOM 1470 O O . THR A 1 207 ? 11.641 -4.468 3.142 1.00 89.19 207 THR A O 1
ATOM 1473 N N . SER A 1 208 ? 12.552 -4.671 1.089 1.00 84.56 208 SER A N 1
ATOM 1474 C CA . SER A 1 208 ? 13.919 -4.298 1.461 1.00 84.56 208 SER A CA 1
ATOM 1475 C C . SER A 1 208 ? 14.256 -2.838 1.136 1.00 84.56 208 SER A C 1
ATOM 1477 O O . SER A 1 208 ? 15.425 -2.509 0.935 1.00 84.56 208 SER A O 1
ATOM 1479 N N . ASN A 1 209 ? 13.247 -1.960 1.064 1.00 82.81 209 ASN A N 1
ATOM 1480 C CA . ASN A 1 209 ? 13.485 -0.522 0.994 1.00 82.81 209 ASN A CA 1
ATOM 1481 C C . ASN A 1 209 ? 13.959 -0.008 2.332 1.00 82.81 209 ASN A C 1
ATOM 1483 O O . ASN A 1 209 ? 13.209 -0.129 3.277 1.00 82.81 209 ASN A O 1
ATOM 1487 N N . THR A 1 210 ? 15.173 0.543 2.419 1.00 82.31 210 THR A N 1
ATOM 1488 C CA . THR A 1 210 ? 15.740 0.996 3.702 1.00 82.31 210 THR A CA 1
ATOM 1489 C C . THR A 1 210 ? 15.546 2.500 3.890 1.00 82.31 210 THR A C 1
ATOM 1491 O O . THR A 1 210 ? 14.864 2.928 4.822 1.00 82.31 210 THR A O 1
ATOM 1494 N N . THR A 1 211 ? 16.083 3.308 2.970 1.00 83.69 211 THR A N 1
ATOM 1495 C CA . THR A 1 211 ? 16.099 4.778 3.067 1.00 83.69 211 THR A CA 1
ATOM 1496 C C . THR A 1 211 ? 15.423 5.490 1.895 1.00 83.69 211 THR A C 1
ATOM 1498 O O . THR A 1 211 ? 15.210 6.699 1.973 1.00 83.69 211 THR A O 1
ATOM 1501 N N . GLY A 1 212 ? 15.068 4.770 0.825 1.00 82.06 212 GLY A N 1
ATOM 1502 C CA . GLY A 1 212 ? 14.433 5.343 -0.362 1.00 82.06 212 GLY A CA 1
ATOM 1503 C C . GLY A 1 212 ? 13.056 5.933 -0.054 1.00 82.06 212 GLY A C 1
ATOM 1504 O O . GLY A 1 212 ? 12.260 5.330 0.674 1.00 82.06 212 GLY A O 1
ATOM 1505 N N . GLY A 1 213 ? 12.770 7.113 -0.599 1.00 87.94 213 GLY A N 1
ATOM 1506 C CA . GLY A 1 213 ? 11.493 7.802 -0.412 1.00 87.94 213 GLY A CA 1
ATOM 1507 C C . GLY A 1 213 ? 10.733 8.033 -1.715 1.00 87.94 213 GLY A C 1
ATOM 1508 O O . GLY A 1 213 ? 11.296 7.938 -2.806 1.00 87.94 213 GLY A O 1
ATOM 1509 N N . ASN A 1 214 ? 9.454 8.389 -1.602 1.00 89.25 214 ASN A N 1
ATOM 1510 C CA . ASN A 1 214 ? 8.575 8.715 -2.732 1.00 89.25 214 ASN A CA 1
ATOM 1511 C C . ASN A 1 214 ? 8.419 7.578 -3.761 1.00 89.25 214 ASN A C 1
ATOM 1513 O O . ASN A 1 214 ? 8.243 7.837 -4.951 1.00 89.25 214 ASN A O 1
ATOM 1517 N N . ASN A 1 215 ? 8.502 6.312 -3.338 1.00 93.06 215 ASN A N 1
ATOM 1518 C CA . ASN A 1 215 ? 8.321 5.175 -4.240 1.00 93.06 215 ASN A CA 1
ATOM 1519 C C . ASN A 1 215 ? 6.866 4.689 -4.249 1.00 93.06 215 ASN A C 1
ATOM 1521 O O . ASN A 1 215 ? 6.241 4.529 -3.203 1.00 93.06 215 ASN A O 1
ATOM 1525 N N . THR A 1 216 ? 6.345 4.363 -5.429 1.00 95.50 216 THR A N 1
ATOM 1526 C CA . THR A 1 216 ? 5.064 3.664 -5.595 1.00 95.50 216 THR A CA 1
ATOM 1527 C C . THR A 1 216 ? 5.329 2.251 -6.092 1.00 95.50 216 THR A C 1
ATOM 1529 O O . THR A 1 216 ? 5.934 2.076 -7.142 1.00 95.50 216 THR A O 1
ATOM 1532 N N . ALA A 1 217 ? 4.863 1.236 -5.373 1.00 95.75 217 ALA A N 1
ATOM 1533 C CA . ALA A 1 217 ? 4.986 -0.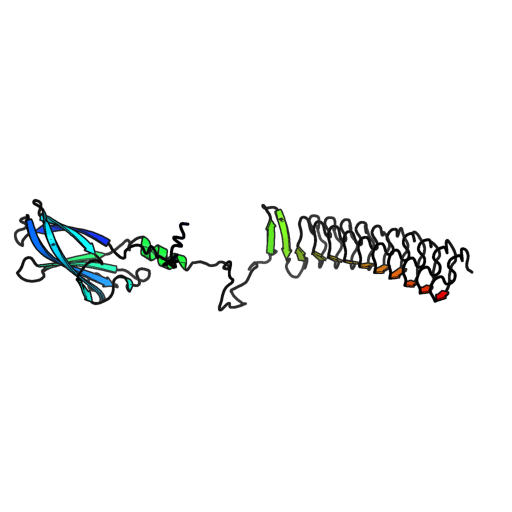169 -5.726 1.00 95.75 217 ALA A CA 1
ATOM 1534 C C . ALA A 1 217 ? 3.630 -0.869 -5.623 1.00 95.75 217 ALA A C 1
ATOM 1536 O O . ALA A 1 217 ? 3.028 -0.926 -4.555 1.00 95.75 217 ALA A O 1
ATOM 1537 N N . VAL A 1 218 ? 3.147 -1.425 -6.731 1.00 96.25 218 VAL A N 1
ATOM 1538 C CA . VAL A 1 218 ? 1.860 -2.118 -6.821 1.00 96.25 218 VAL A CA 1
ATOM 1539 C C . VAL A 1 218 ? 2.066 -3.446 -7.540 1.00 96.25 218 VAL A C 1
ATOM 1541 O O . VAL A 1 218 ? 2.417 -3.475 -8.713 1.00 96.25 218 VAL A O 1
ATOM 1544 N N . GLY A 1 219 ? 1.833 -4.558 -6.853 1.00 93.69 219 GLY A N 1
ATOM 1545 C CA . GLY A 1 219 ? 2.075 -5.913 -7.341 1.00 93.69 219 GLY A CA 1
ATOM 1546 C C . GLY A 1 219 ? 2.982 -6.708 -6.405 1.00 93.69 219 GLY A C 1
ATOM 1547 O O . GLY A 1 219 ? 3.755 -6.159 -5.622 1.00 93.69 219 GLY A O 1
ATOM 1548 N N . GLY A 1 220 ? 2.891 -8.038 -6.473 1.00 92.00 220 GLY A N 1
ATOM 1549 C CA . GLY A 1 220 ? 3.785 -8.900 -5.703 1.00 92.00 220 GLY A CA 1
ATOM 1550 C C . GLY A 1 220 ? 5.239 -8.688 -6.123 1.00 92.00 220 GLY A C 1
ATOM 1551 O O . GLY A 1 220 ? 5.537 -8.694 -7.318 1.00 92.00 220 GLY A O 1
ATOM 1552 N N . TYR A 1 221 ? 6.145 -8.540 -5.156 1.00 93.56 221 TYR A N 1
ATOM 1553 C CA . TYR A 1 221 ? 7.582 -8.323 -5.386 1.00 93.56 221 TYR A CA 1
ATOM 1554 C C . TYR A 1 221 ? 7.936 -7.017 -6.137 1.00 93.56 221 TYR A C 1
ATOM 1556 O O . TYR A 1 221 ? 9.084 -6.851 -6.547 1.00 93.56 221 TYR A O 1
ATOM 1564 N N . ALA A 1 222 ? 6.991 -6.087 -6.329 1.00 95.00 222 ALA A N 1
ATOM 1565 C CA . ALA A 1 222 ? 7.272 -4.793 -6.955 1.00 95.00 222 ALA A CA 1
ATOM 1566 C C . ALA A 1 222 ? 8.250 -3.977 -6.086 1.00 95.00 222 ALA A C 1
ATOM 1568 O O . ALA A 1 222 ? 8.036 -3.827 -4.880 1.00 95.00 222 ALA A O 1
ATOM 1569 N N . GLY A 1 223 ? 9.346 -3.492 -6.675 1.00 88.69 223 GLY A N 1
ATOM 1570 C CA . GLY A 1 223 ? 10.379 -2.729 -5.963 1.00 88.69 223 GLY A CA 1
ATOM 1571 C C . GLY A 1 223 ? 11.077 -3.483 -4.819 1.00 88.69 223 GLY A C 1
ATOM 1572 O O . GLY A 1 223 ? 11.645 -2.847 -3.935 1.00 88.69 223 GLY A O 1
ATOM 1573 N N . ARG A 1 224 ? 11.004 -4.824 -4.771 1.00 88.50 224 ARG A N 1
ATOM 1574 C CA . ARG A 1 224 ? 11.373 -5.635 -3.592 1.00 88.50 224 ARG A CA 1
ATOM 1575 C C . ARG A 1 224 ? 12.750 -5.327 -3.000 1.00 88.50 224 ARG A C 1
ATOM 1577 O O . ARG A 1 224 ? 12.851 -5.248 -1.780 1.00 88.50 224 ARG A O 1
ATOM 1584 N N . TYR A 1 225 ? 13.778 -5.184 -3.833 1.00 83.88 225 TYR A N 1
ATOM 1585 C CA . TYR A 1 225 ? 15.165 -4.949 -3.417 1.00 83.88 225 TYR A CA 1
ATOM 1586 C C . TYR A 1 225 ? 15.636 -3.517 -3.703 1.00 83.88 225 TYR A C 1
ATOM 1588 O O . TYR A 1 225 ? 16.792 -3.303 -4.070 1.00 83.88 225 TYR A O 1
ATOM 1596 N N . ASN A 1 226 ? 14.744 -2.533 -3.554 1.00 81.69 226 ASN A N 1
ATOM 1597 C CA . ASN A 1 226 ? 15.106 -1.130 -3.707 1.00 81.69 226 ASN A CA 1
ATOM 1598 C C . ASN A 1 226 ? 15.795 -0.565 -2.461 1.00 81.69 226 ASN A C 1
ATOM 1600 O O . ASN A 1 226 ? 15.104 -0.059 -1.604 1.00 81.69 226 ASN A O 1
ATOM 1604 N N . SER A 1 227 ? 17.124 -0.628 -2.332 1.00 80.56 227 SER A N 1
ATOM 1605 C CA . SER A 1 227 ? 17.808 -0.242 -1.081 1.00 80.56 227 SER A CA 1
ATOM 1606 C C . SER A 1 227 ? 17.628 1.241 -0.727 1.00 80.56 227 SER A C 1
ATOM 1608 O O . SER A 1 227 ? 17.215 1.552 0.395 1.00 80.56 227 SER A O 1
ATOM 1610 N N . SER A 1 228 ? 17.973 2.146 -1.649 1.00 83.06 228 SER A N 1
ATOM 1611 C CA . SER A 1 228 ? 17.982 3.605 -1.423 1.00 83.06 228 SER A CA 1
ATOM 1612 C C . SER A 1 228 ? 17.431 4.425 -2.595 1.00 83.06 228 SER A C 1
ATOM 1614 O O . SER A 1 228 ? 17.460 5.656 -2.545 1.00 83.06 228 SER A O 1
ATOM 1616 N N . GLY A 1 229 ? 16.965 3.772 -3.660 1.00 84.31 229 GLY A N 1
ATOM 1617 C CA . GLY A 1 229 ? 16.379 4.440 -4.814 1.00 84.31 229 GLY A CA 1
ATOM 1618 C C . GLY A 1 229 ? 15.098 5.177 -4.429 1.00 84.31 229 GLY A C 1
ATOM 1619 O O . GLY A 1 229 ? 14.252 4.656 -3.697 1.00 84.31 229 GLY A O 1
ATOM 1620 N N . SER A 1 230 ? 14.952 6.399 -4.921 1.00 89.00 230 SER A N 1
ATOM 1621 C CA . SER A 1 230 ? 13.827 7.285 -4.625 1.00 89.00 230 SER A CA 1
ATOM 1622 C C . SER A 1 230 ? 13.065 7.668 -5.891 1.00 89.00 230 SER A C 1
ATOM 1624 O O . SER A 1 230 ? 13.602 7.595 -6.998 1.00 89.00 230 SER A O 1
ATOM 1626 N N . SER A 1 231 ? 11.812 8.089 -5.718 1.00 90.50 231 SER A N 1
ATOM 1627 C CA . SER A 1 231 ? 10.949 8.573 -6.807 1.00 90.50 231 SER A CA 1
ATOM 1628 C C . SER A 1 231 ? 10.678 7.535 -7.907 1.00 90.50 231 SER A C 1
ATOM 1630 O O . SER A 1 231 ? 10.497 7.887 -9.072 1.00 90.50 231 SER A O 1
ATOM 1632 N N . ASN A 1 232 ? 10.652 6.242 -7.569 1.00 93.81 232 ASN A N 1
ATOM 1633 C CA . ASN A 1 232 ? 10.380 5.181 -8.539 1.00 93.81 232 ASN A CA 1
ATOM 1634 C C . ASN A 1 232 ? 8.901 4.765 -8.542 1.00 93.81 232 ASN A C 1
ATOM 1636 O O . ASN A 1 232 ? 8.284 4.590 -7.492 1.00 93.81 232 ASN A O 1
ATOM 1640 N N . THR A 1 233 ? 8.346 4.504 -9.726 1.00 96.12 233 THR A N 1
ATOM 1641 C CA . THR A 1 233 ? 7.009 3.918 -9.910 1.00 96.12 233 THR A CA 1
ATOM 1642 C C . THR A 1 233 ? 7.144 2.492 -10.434 1.00 96.12 233 THR A C 1
ATOM 1644 O O . THR A 1 233 ? 7.696 2.285 -11.503 1.00 96.12 233 THR A O 1
ATOM 1647 N N . SER A 1 234 ? 6.631 1.505 -9.702 1.00 95.81 234 SER A N 1
ATOM 1648 C CA . SER A 1 234 ? 6.739 0.068 -9.987 1.00 95.81 234 SER A CA 1
ATOM 1649 C C . SER A 1 234 ? 5.351 -0.571 -9.955 1.00 95.81 234 SER A C 1
ATOM 1651 O O . SER A 1 234 ? 4.820 -0.853 -8.887 1.00 95.81 234 SER A O 1
ATOM 1653 N N . VAL A 1 235 ? 4.731 -0.811 -11.104 1.00 96.94 235 VAL A N 1
ATOM 1654 C CA . VAL A 1 235 ? 3.371 -1.362 -11.196 1.00 96.94 235 VAL A CA 1
ATOM 1655 C C . VAL A 1 235 ? 3.398 -2.655 -11.999 1.00 96.94 235 VAL A C 1
ATOM 1657 O O . VAL A 1 235 ? 3.595 -2.641 -13.206 1.00 96.94 235 VAL A O 1
ATOM 1660 N N . GLY A 1 236 ? 3.186 -3.791 -11.349 1.00 94.56 236 GLY A N 1
ATOM 1661 C CA . GLY A 1 236 ? 3.253 -5.123 -11.945 1.00 94.56 236 GLY A CA 1
ATOM 1662 C C . GLY A 1 236 ? 4.028 -6.095 -11.062 1.00 94.56 236 GLY A C 1
ATOM 1663 O O . GLY A 1 236 ? 4.817 -5.700 -10.205 1.00 94.56 236 GLY A O 1
ATOM 1664 N N . GLN A 1 237 ? 3.812 -7.396 -11.263 1.00 94.56 237 GLN A N 1
ATOM 1665 C CA . GLN A 1 237 ? 4.569 -8.406 -10.526 1.00 94.56 237 GLN A CA 1
ATOM 1666 C C . GLN A 1 237 ? 6.061 -8.294 -10.882 1.00 94.56 237 GLN A C 1
ATOM 1668 O O . GLN A 1 237 ? 6.424 -8.261 -12.058 1.00 94.56 237 GLN A O 1
ATOM 1673 N N . ALA A 1 238 ? 6.907 -8.190 -9.852 1.00 93.62 238 ALA A N 1
ATOM 1674 C CA . ALA A 1 238 ? 8.359 -8.024 -9.956 1.00 93.62 238 ALA A CA 1
ATOM 1675 C C . ALA A 1 238 ? 8.851 -6.839 -10.823 1.00 93.62 238 ALA A C 1
ATOM 1677 O O . ALA A 1 238 ? 10.004 -6.839 -11.261 1.00 93.62 238 ALA A O 1
ATOM 1678 N N . ALA A 1 239 ? 8.018 -5.818 -11.062 1.00 95.06 239 ALA A N 1
ATOM 1679 C CA . ALA A 1 239 ? 8.479 -4.568 -11.669 1.00 95.06 239 ALA A CA 1
ATOM 1680 C C . ALA A 1 239 ? 9.531 -3.906 -10.756 1.00 95.06 239 ALA A C 1
ATOM 1682 O O . ALA A 1 239 ? 9.309 -3.823 -9.544 1.00 95.06 239 ALA A O 1
ATOM 1683 N N . LEU A 1 240 ? 10.673 -3.474 -11.309 1.00 91.25 240 LEU A N 1
ATOM 1684 C CA . LEU A 1 240 ? 11.802 -2.886 -10.555 1.00 91.25 240 LEU A CA 1
ATOM 1685 C C . LEU A 1 240 ? 12.293 -3.735 -9.364 1.00 91.25 240 LEU A C 1
ATOM 1687 O O . LEU A 1 240 ? 12.795 -3.205 -8.372 1.00 91.25 240 LEU A O 1
ATOM 1691 N N . SER A 1 241 ? 12.142 -5.063 -9.424 1.00 89.88 241 SER A N 1
ATOM 1692 C CA . SER A 1 241 ? 12.424 -5.932 -8.273 1.00 89.88 241 SER A CA 1
ATOM 1693 C C . SER A 1 241 ? 13.867 -5.824 -7.766 1.00 89.88 241 SER A C 1
ATOM 1695 O O . SER A 1 241 ? 14.070 -5.998 -6.568 1.00 89.88 241 SER A O 1
ATOM 1697 N N . PHE A 1 242 ? 14.845 -5.546 -8.632 1.00 84.44 242 PHE A N 1
ATOM 1698 C CA . PHE A 1 242 ? 16.265 -5.398 -8.298 1.00 84.44 242 PHE A CA 1
ATOM 1699 C C . PHE A 1 242 ? 16.788 -4.004 -8.671 1.00 84.44 242 PHE A C 1
ATOM 1701 O O . PHE A 1 242 ? 17.722 -3.883 -9.461 1.00 84.44 242 PHE A O 1
ATOM 1708 N N . ASN A 1 243 ? 16.176 -2.955 -8.109 1.00 82.06 243 ASN A N 1
ATOM 1709 C CA . ASN A 1 243 ? 16.629 -1.572 -8.272 1.00 82.06 243 ASN A CA 1
ATOM 1710 C C . ASN A 1 243 ? 17.411 -1.049 -7.065 1.00 82.06 243 ASN A C 1
ATOM 1712 O O . ASN A 1 243 ? 16.852 -0.329 -6.257 1.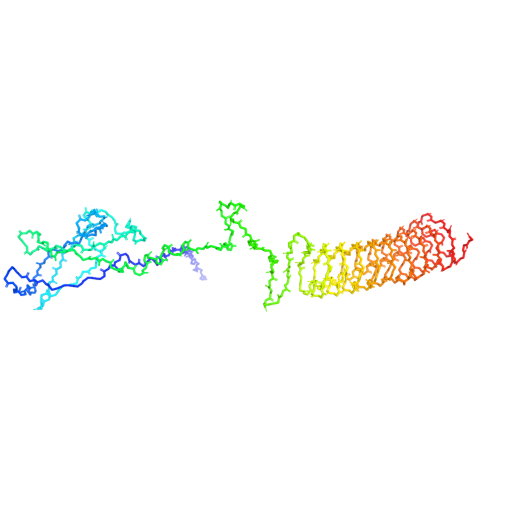00 82.06 243 ASN A O 1
ATOM 1716 N N . THR A 1 244 ? 18.689 -1.392 -6.905 1.00 79.81 244 THR A N 1
ATOM 1717 C CA . THR A 1 244 ? 19.428 -1.095 -5.660 1.00 79.81 244 THR A CA 1
ATOM 1718 C C . THR A 1 244 ? 19.544 0.402 -5.339 1.00 79.81 244 THR A C 1
ATOM 1720 O O . THR A 1 244 ? 19.290 0.790 -4.196 1.00 79.81 244 THR A O 1
ATOM 1723 N N . THR A 1 245 ? 19.913 1.239 -6.317 1.00 82.25 245 THR A N 1
ATOM 1724 C CA . THR A 1 245 ? 20.200 2.678 -6.114 1.00 82.25 245 THR A CA 1
ATOM 1725 C C . THR A 1 245 ? 19.576 3.617 -7.151 1.00 82.25 245 THR A C 1
ATOM 1727 O O . THR A 1 245 ? 19.743 4.828 -7.032 1.00 82.25 245 THR A O 1
ATOM 1730 N N . GLY A 1 246 ? 18.909 3.097 -8.185 1.00 85.19 246 GLY A N 1
ATOM 1731 C CA . GLY A 1 246 ? 18.369 3.913 -9.272 1.00 85.19 246 GLY A CA 1
ATOM 1732 C C . GLY A 1 246 ? 17.199 4.790 -8.827 1.00 85.19 246 GLY A C 1
ATOM 1733 O O . GLY A 1 246 ? 16.312 4.332 -8.099 1.00 85.19 246 GLY A O 1
ATOM 1734 N N . ASN A 1 247 ? 17.172 6.033 -9.302 1.00 89.44 247 ASN A N 1
ATOM 1735 C CA . ASN A 1 247 ? 16.115 7.005 -9.017 1.00 89.44 247 ASN A CA 1
ATOM 1736 C C . ASN A 1 247 ? 15.280 7.302 -10.263 1.00 89.44 247 ASN A C 1
ATOM 1738 O O . ASN A 1 247 ? 15.736 7.099 -11.391 1.00 89.44 247 ASN A O 1
ATOM 1742 N N . ASP A 1 248 ? 14.084 7.847 -10.055 1.00 91.25 248 ASP A N 1
ATOM 1743 C CA . ASP A 1 248 ? 13.254 8.421 -11.123 1.00 91.25 248 ASP A CA 1
ATOM 1744 C C . ASP A 1 248 ? 12.926 7.424 -12.254 1.00 91.25 248 ASP A C 1
ATOM 1746 O O . ASP A 1 248 ? 12.848 7.789 -13.428 1.00 91.25 248 ASP A O 1
ATOM 1750 N N . ASN A 1 249 ? 12.758 6.139 -11.921 1.00 93.62 249 ASN A N 1
ATOM 1751 C CA . ASN A 1 249 ? 12.372 5.112 -12.886 1.00 93.62 249 ASN A CA 1
ATOM 1752 C C . ASN A 1 249 ? 10.859 4.862 -12.864 1.00 93.62 249 ASN A C 1
ATOM 1754 O O . ASN A 1 249 ? 10.244 4.741 -11.805 1.00 93.62 249 ASN A O 1
ATOM 1758 N N . THR A 1 250 ? 10.263 4.694 -14.042 1.00 96.19 250 THR A N 1
ATOM 1759 C CA . THR A 1 250 ? 8.868 4.267 -14.210 1.00 96.19 250 THR A CA 1
ATOM 1760 C C . THR A 1 250 ? 8.840 2.884 -14.845 1.00 96.19 250 THR A C 1
ATOM 1762 O O . THR A 1 250 ? 9.212 2.736 -15.999 1.00 96.19 250 THR A O 1
ATOM 1765 N N . ALA A 1 251 ? 8.375 1.872 -14.122 1.00 95.88 251 ALA A N 1
ATOM 1766 C CA . ALA A 1 251 ? 8.209 0.501 -14.586 1.00 95.88 251 ALA A CA 1
ATOM 1767 C C . ALA A 1 251 ? 6.753 0.063 -14.434 1.00 95.88 251 ALA A C 1
ATOM 1769 O O . ALA A 1 251 ? 6.251 -0.082 -13.321 1.00 95.88 251 ALA A O 1
ATOM 1770 N N . ILE A 1 252 ? 6.069 -0.169 -15.549 1.00 96.75 252 ILE A N 1
ATOM 1771 C CA . ILE A 1 252 ? 4.666 -0.586 -15.585 1.00 96.75 252 ILE A CA 1
ATOM 1772 C C . ILE A 1 252 ? 4.559 -1.845 -16.446 1.00 96.75 252 ILE A C 1
ATOM 1774 O O . ILE A 1 252 ? 4.684 -1.792 -17.663 1.00 96.75 252 ILE A O 1
ATOM 1778 N N . GLY A 1 253 ? 4.310 -2.990 -15.824 1.00 94.81 253 GLY A N 1
ATOM 1779 C CA . GLY A 1 253 ? 4.216 -4.298 -16.463 1.00 94.81 253 GLY A CA 1
ATOM 1780 C C . GLY A 1 253 ? 4.965 -5.371 -15.678 1.00 94.81 253 GLY A C 1
ATOM 1781 O O . GLY A 1 253 ? 5.900 -5.092 -14.930 1.00 94.81 253 GLY A O 1
ATOM 1782 N N . THR A 1 254 ? 4.563 -6.629 -15.851 1.00 95.44 254 THR A N 1
ATOM 1783 C CA . THR A 1 254 ? 5.234 -7.766 -15.205 1.00 95.44 254 THR A CA 1
ATOM 1784 C C . THR A 1 254 ? 6.693 -7.857 -15.653 1.00 95.44 254 THR A C 1
ATOM 1786 O O . THR A 1 254 ? 6.961 -7.999 -16.852 1.00 95.44 254 THR A O 1
ATOM 1789 N N . GLY A 1 255 ? 7.618 -7.772 -14.693 1.00 92.62 255 GLY A N 1
ATOM 1790 C CA . GLY A 1 255 ? 9.066 -7.810 -14.921 1.00 92.62 255 GLY A CA 1
ATOM 1791 C C . GLY A 1 255 ? 9.642 -6.619 -15.699 1.00 92.62 255 GLY A C 1
ATOM 1792 O O . GLY A 1 255 ? 10.755 -6.727 -16.212 1.00 92.62 255 GLY A O 1
ATOM 1793 N N . ALA A 1 256 ? 8.913 -5.504 -15.826 1.00 95.06 256 ALA A N 1
ATOM 1794 C CA . ALA A 1 256 ? 9.470 -4.272 -16.389 1.00 95.06 256 ALA A CA 1
ATOM 1795 C C . ALA A 1 256 ? 10.613 -3.757 -15.494 1.00 95.06 256 ALA A C 1
ATOM 1797 O O . ALA A 1 256 ? 10.457 -3.717 -14.269 1.00 95.06 256 ALA A O 1
ATOM 1798 N N . LEU A 1 257 ? 11.760 -3.396 -16.086 1.00 91.19 257 LEU A N 1
ATOM 1799 C CA . LEU A 1 257 ? 12.973 -2.979 -15.355 1.00 91.19 257 LEU A CA 1
ATOM 1800 C C . LEU A 1 257 ? 13.375 -3.947 -14.221 1.00 91.19 257 LEU A C 1
ATOM 1802 O O . LEU A 1 257 ? 13.846 -3.517 -13.170 1.00 91.19 257 LEU A O 1
ATOM 1806 N N . TYR A 1 258 ? 13.146 -5.255 -14.399 1.00 89.88 258 TYR A N 1
ATOM 1807 C CA . TYR A 1 258 ? 13.342 -6.267 -13.354 1.00 89.88 258 TYR A CA 1
ATOM 1808 C C . TYR A 1 258 ? 14.705 -6.161 -12.651 1.00 89.88 258 TYR A C 1
ATOM 1810 O O . TYR A 1 258 ? 14.747 -6.194 -11.421 1.00 89.88 258 TYR A O 1
ATOM 1818 N N . ALA A 1 259 ? 15.785 -5.992 -13.417 1.00 85.62 259 ALA A N 1
ATOM 1819 C CA . ALA A 1 259 ? 17.112 -5.644 -12.924 1.00 85.62 259 ALA A CA 1
ATOM 1820 C C . ALA A 1 259 ? 17.534 -4.297 -13.518 1.00 85.62 259 ALA A C 1
ATOM 1822 O O . ALA A 1 259 ? 17.727 -4.196 -14.728 1.00 85.62 259 ALA A O 1
ATOM 1823 N N . ASN A 1 260 ? 17.646 -3.277 -12.667 1.00 84.19 260 ASN A N 1
ATOM 1824 C CA . ASN A 1 260 ? 17.997 -1.917 -13.059 1.00 84.19 260 ASN A CA 1
ATOM 1825 C C . ASN A 1 260 ? 18.932 -1.295 -12.017 1.00 84.19 260 ASN A C 1
ATOM 1827 O O . ASN A 1 260 ? 18.554 -1.230 -10.860 1.00 84.19 260 ASN A O 1
ATOM 1831 N N . MET A 1 261 ? 20.117 -0.799 -12.378 1.00 81.44 261 MET A N 1
ATOM 1832 C CA . MET A 1 261 ? 20.950 -0.017 -11.436 1.00 81.44 261 MET A CA 1
ATOM 1833 C C . MET A 1 261 ? 21.058 1.466 -11.825 1.00 81.44 261 MET A C 1
ATOM 1835 O O . MET A 1 261 ? 21.770 2.226 -11.169 1.00 81.44 261 MET A O 1
ATOM 1839 N N . ALA A 1 262 ? 20.350 1.885 -12.879 1.00 85.69 262 ALA A N 1
ATOM 1840 C CA . ALA A 1 262 ? 20.411 3.225 -13.457 1.00 85.69 262 ALA A CA 1
ATOM 1841 C C . ALA A 1 262 ? 19.203 4.103 -13.080 1.00 85.69 262 ALA A C 1
ATOM 1843 O O . ALA A 1 262 ? 18.205 3.633 -12.533 1.00 85.69 262 ALA A O 1
ATOM 1844 N N . SER A 1 263 ? 19.285 5.393 -13.394 1.00 89.69 263 SER A N 1
ATOM 1845 C CA . SER A 1 263 ? 18.215 6.363 -13.131 1.00 89.69 263 SER A CA 1
ATOM 1846 C C . SER A 1 263 ? 17.545 6.844 -14.418 1.00 89.69 263 SER A C 1
ATOM 1848 O O . SER A 1 263 ? 18.155 6.822 -15.492 1.00 89.69 263 SER A O 1
ATOM 1850 N N . GLY A 1 264 ? 16.311 7.335 -14.296 1.00 88.94 264 GLY A N 1
ATOM 1851 C CA . GLY A 1 264 ? 15.613 8.041 -15.373 1.00 88.94 264 GLY A CA 1
ATOM 1852 C C . GLY A 1 264 ? 15.140 7.154 -16.526 1.00 88.94 264 GLY A C 1
ATOM 1853 O O . GLY A 1 264 ? 15.123 7.611 -17.666 1.00 88.94 264 GLY A O 1
ATOM 1854 N N . ASN A 1 265 ? 14.794 5.889 -16.270 1.00 93.19 265 ASN A N 1
ATOM 1855 C CA . ASN A 1 265 ? 14.259 4.990 -17.295 1.00 93.19 265 ASN A CA 1
ATOM 1856 C C . ASN A 1 265 ? 12.733 4.880 -17.219 1.00 93.19 265 ASN A C 1
ATOM 1858 O O . ASN A 1 265 ? 12.155 4.758 -16.140 1.00 93.19 265 ASN A O 1
ATOM 1862 N N . THR A 1 266 ? 12.076 4.844 -18.375 1.00 95.62 266 THR A N 1
ATOM 1863 C CA . THR A 1 266 ? 10.643 4.554 -18.507 1.00 95.62 266 THR A CA 1
ATOM 1864 C C . THR A 1 266 ? 10.466 3.230 -19.239 1.00 95.62 266 THR A C 1
ATOM 1866 O O . THR A 1 266 ? 10.890 3.094 -20.378 1.00 95.62 266 THR A O 1
ATOM 1869 N N . ALA A 1 267 ? 9.823 2.254 -18.611 1.00 95.56 267 ALA A N 1
ATOM 1870 C CA . ALA A 1 267 ? 9.534 0.936 -19.154 1.00 95.56 267 ALA A CA 1
ATOM 1871 C C . ALA A 1 267 ? 8.052 0.603 -18.954 1.00 95.56 267 ALA A C 1
ATOM 1873 O O . ALA A 1 267 ? 7.596 0.399 -17.831 1.00 95.56 267 ALA A O 1
ATOM 1874 N N . ILE A 1 268 ? 7.287 0.540 -20.040 1.00 96.25 268 ILE A N 1
ATOM 1875 C CA . ILE A 1 268 ? 5.848 0.264 -20.023 1.00 96.25 268 ILE A CA 1
ATOM 1876 C C . ILE A 1 268 ? 5.570 -0.936 -20.931 1.00 96.25 268 ILE A C 1
ATOM 1878 O O . ILE A 1 268 ? 5.622 -0.841 -22.151 1.00 96.25 268 ILE A O 1
ATOM 1882 N N . GLY A 1 269 ? 5.266 -2.085 -20.344 1.00 93.94 269 GLY A N 1
ATOM 1883 C CA . GLY A 1 269 ? 5.082 -3.358 -21.035 1.00 93.94 269 GLY A CA 1
ATOM 1884 C C . GLY A 1 269 ? 5.742 -4.498 -20.268 1.00 93.94 269 GLY A C 1
ATOM 1885 O O . GLY A 1 269 ? 6.694 -4.298 -19.516 1.00 93.94 269 GLY A O 1
ATOM 1886 N N . SER A 1 270 ? 5.238 -5.723 -20.434 1.00 94.50 270 SER A N 1
ATOM 1887 C CA . SER A 1 270 ? 5.869 -6.871 -19.779 1.00 94.50 270 SER A CA 1
ATOM 1888 C C . SER A 1 270 ? 7.281 -7.084 -20.328 1.00 94.50 270 SER A C 1
ATOM 1890 O O . SER A 1 270 ? 7.491 -7.082 -21.543 1.00 94.50 270 SER A O 1
ATOM 1892 N N . LEU A 1 271 ? 8.240 -7.251 -19.411 1.00 93.19 271 LEU A N 1
ATOM 1893 C CA . LEU A 1 271 ? 9.666 -7.415 -19.699 1.00 93.19 271 LEU A CA 1
ATOM 1894 C C . LEU A 1 271 ? 10.298 -6.253 -20.493 1.00 93.19 271 LEU A C 1
ATOM 1896 O O . LEU A 1 271 ? 11.375 -6.419 -21.059 1.00 93.19 271 LEU A O 1
ATOM 1900 N N . ALA A 1 272 ? 9.670 -5.075 -20.555 1.00 94.75 272 ALA A N 1
ATOM 1901 C CA . ALA A 1 272 ? 10.321 -3.894 -21.117 1.00 94.75 272 ALA A CA 1
ATOM 1902 C C . ALA A 1 272 ? 11.555 -3.537 -20.266 1.00 94.75 272 ALA A C 1
ATOM 1904 O O . ALA A 1 272 ? 11.448 -3.469 -19.036 1.00 94.75 272 ALA A O 1
ATOM 1905 N N . LEU A 1 273 ? 12.716 -3.324 -20.900 1.00 90.38 273 LEU A N 1
ATOM 1906 C CA . LEU A 1 273 ? 13.963 -2.929 -20.219 1.00 90.38 273 LEU A CA 1
ATOM 1907 C C . LEU A 1 273 ? 14.390 -3.875 -19.071 1.00 90.38 273 LEU A C 1
ATOM 1909 O O . LEU A 1 273 ? 15.009 -3.451 -18.099 1.00 90.38 273 LEU A O 1
ATOM 1913 N N . ALA A 1 274 ? 14.028 -5.161 -19.138 1.00 87.56 274 ALA A N 1
ATOM 1914 C CA . ALA A 1 274 ? 14.154 -6.081 -18.003 1.00 87.56 274 ALA A CA 1
ATOM 1915 C C . ALA A 1 274 ? 15.598 -6.309 -17.510 1.00 87.56 274 ALA A C 1
ATOM 1917 O O . ALA A 1 274 ? 15.779 -6.623 -16.332 1.00 87.56 274 ALA A O 1
ATOM 1918 N N . ALA A 1 275 ? 16.600 -6.166 -18.383 1.00 81.69 275 ALA A N 1
ATOM 1919 C CA . ALA A 1 275 ? 18.015 -6.331 -18.057 1.00 81.69 275 ALA A CA 1
ATOM 1920 C C . ALA A 1 275 ? 18.806 -5.039 -18.316 1.00 81.69 275 ALA A C 1
ATOM 1922 O O . ALA A 1 275 ? 19.607 -4.978 -19.248 1.00 81.69 275 ALA A O 1
ATOM 1923 N N . ASN A 1 276 ? 18.589 -4.021 -17.479 1.00 76.25 276 ASN A N 1
ATOM 1924 C CA . ASN A 1 276 ? 19.274 -2.737 -17.569 1.00 76.25 276 ASN A CA 1
ATOM 1925 C C . ASN A 1 276 ? 20.403 -2.624 -16.532 1.00 76.25 276 ASN A C 1
ATOM 1927 O O . ASN A 1 276 ? 20.165 -2.424 -15.346 1.00 76.25 276 ASN A O 1
ATOM 1931 N N . GLY A 1 277 ? 21.657 -2.762 -16.959 1.00 73.50 277 GLY A N 1
ATOM 1932 C CA . GLY A 1 277 ? 22.802 -2.661 -16.053 1.00 73.50 277 GLY A CA 1
ATOM 1933 C C . GLY A 1 277 ? 23.004 -1.227 -15.570 1.00 73.50 277 GLY A C 1
ATOM 1934 O O . GLY A 1 277 ? 22.698 -0.892 -14.430 1.00 73.50 277 GLY A O 1
ATOM 1935 N N . SER A 1 278 ? 23.517 -0.375 -16.453 1.00 77.56 278 SER A N 1
ATOM 1936 C CA . SER A 1 278 ? 23.915 1.007 -16.145 1.00 77.56 278 SER A CA 1
ATOM 1937 C C . SER A 1 278 ? 23.319 2.039 -17.105 1.00 77.56 278 SER A C 1
ATOM 1939 O O . SER A 1 278 ? 23.760 3.185 -17.125 1.00 77.56 278 SER A O 1
ATOM 1941 N N . ALA A 1 279 ? 22.343 1.646 -17.921 1.00 81.19 279 ALA A N 1
ATOM 1942 C CA . ALA A 1 279 ? 21.856 2.448 -19.028 1.00 81.19 279 ALA A CA 1
ATOM 1943 C C . ALA A 1 279 ? 20.763 3.426 -18.562 1.00 81.19 279 ALA A C 1
ATOM 1945 O O . ALA A 1 279 ? 19.669 3.022 -18.165 1.00 81.19 279 ALA A O 1
ATOM 1946 N N . SER A 1 280 ? 21.052 4.725 -18.568 1.00 85.88 280 SER A N 1
ATOM 1947 C CA . SER A 1 280 ? 20.123 5.775 -18.133 1.00 85.88 280 SER A CA 1
ATOM 1948 C C . SER A 1 280 ? 19.346 6.394 -19.299 1.00 85.88 280 SER A C 1
ATOM 1950 O O . SER A 1 280 ? 19.760 6.334 -20.460 1.00 85.88 280 SER A O 1
ATOM 1952 N N . GLY A 1 281 ? 18.209 7.021 -18.987 1.00 84.69 281 GLY A N 1
ATOM 1953 C CA . GLY A 1 281 ? 17.467 7.840 -19.950 1.00 84.69 281 GLY A CA 1
ATOM 1954 C C . GLY A 1 281 ? 16.773 7.059 -21.068 1.00 84.69 281 GLY A C 1
ATOM 1955 O O . GLY A 1 281 ? 16.506 7.629 -22.123 1.00 84.69 281 GLY A O 1
ATOM 1956 N N . ASN A 1 282 ? 16.498 5.767 -20.883 1.00 92.06 282 ASN A N 1
ATOM 1957 C CA . ASN A 1 282 ? 15.820 4.960 -21.894 1.00 92.06 282 ASN A CA 1
ATOM 1958 C C . ASN A 1 282 ? 14.297 5.003 -21.729 1.00 92.06 282 ASN A C 1
ATOM 1960 O O . ASN A 1 282 ? 13.774 4.910 -20.619 1.00 92.06 282 ASN A O 1
ATOM 1964 N N . THR A 1 283 ? 13.577 5.063 -22.847 1.00 95.12 283 THR A N 1
ATOM 1965 C CA . THR A 1 283 ? 12.120 4.899 -22.910 1.00 95.12 283 THR A CA 1
ATOM 1966 C C . THR A 1 283 ? 11.794 3.638 -23.705 1.00 95.12 283 THR A C 1
ATOM 1968 O O . THR A 1 283 ? 12.023 3.594 -24.907 1.00 95.12 283 THR A O 1
ATOM 1971 N N . ALA A 1 284 ? 11.250 2.611 -23.055 1.00 95.12 284 ALA A N 1
ATOM 1972 C CA . ALA A 1 284 ? 10.755 1.385 -23.670 1.00 95.12 284 ALA A CA 1
ATOM 1973 C C . ALA A 1 284 ? 9.249 1.253 -23.448 1.00 95.12 284 ALA A C 1
ATOM 1975 O O . ALA A 1 284 ? 8.782 1.196 -22.313 1.00 95.12 284 ALA A O 1
ATOM 1976 N N . VAL A 1 285 ? 8.482 1.143 -24.522 1.00 96.50 285 VAL A N 1
ATOM 1977 C CA . VAL A 1 285 ? 7.034 0.956 -24.465 1.00 96.50 285 VAL A CA 1
ATOM 1978 C C . VAL A 1 285 ? 6.650 -0.186 -25.400 1.00 96.50 285 VAL A C 1
ATOM 1980 O O . VAL A 1 285 ? 6.724 -0.056 -26.617 1.00 96.50 285 VAL A O 1
ATOM 1983 N N . GLY A 1 286 ? 6.238 -1.318 -24.835 1.00 94.06 286 GLY A N 1
ATOM 1984 C CA . GLY A 1 286 ? 5.913 -2.543 -25.564 1.00 94.06 286 GLY A CA 1
ATOM 1985 C C . GLY A 1 286 ? 6.470 -3.795 -24.888 1.00 94.06 286 GLY A C 1
ATOM 1986 O O . GLY A 1 286 ? 7.360 -3.730 -24.041 1.00 94.06 286 GLY A O 1
ATOM 1987 N N . TYR A 1 287 ? 5.944 -4.963 -25.260 1.00 95.12 287 TYR A N 1
ATOM 1988 C CA . TYR A 1 287 ? 6.472 -6.244 -24.785 1.00 95.12 287 TYR A CA 1
ATOM 1989 C C . TYR A 1 287 ? 7.932 -6.414 -25.230 1.00 95.12 287 TYR A C 1
ATOM 1991 O O . TYR A 1 287 ? 8.222 -6.270 -26.419 1.00 95.12 287 TYR A O 1
ATOM 1999 N N . ARG A 1 288 ? 8.838 -6.683 -24.273 1.00 93.19 288 ARG A N 1
ATOM 2000 C CA . ARG A 1 288 ? 10.288 -6.891 -24.504 1.00 93.19 288 ARG A CA 1
ATOM 2001 C C . ARG A 1 288 ? 10.990 -5.778 -25.302 1.00 93.19 288 ARG A C 1
ATOM 2003 O O . ARG A 1 288 ? 12.045 -5.990 -25.897 1.00 93.19 288 ARG A O 1
ATOM 2010 N N . SER A 1 289 ? 10.437 -4.569 -25.300 1.00 94.19 289 SER A N 1
ATOM 2011 C CA . SER A 1 289 ? 11.116 -3.397 -25.852 1.00 94.19 289 SER A CA 1
ATOM 2012 C C . SER A 1 289 ? 12.394 -3.123 -25.043 1.00 94.19 289 SER A C 1
ATOM 2014 O O . SER A 1 289 ? 12.333 -3.100 -23.811 1.00 94.19 289 SER A O 1
ATOM 2016 N N . LEU A 1 290 ? 13.545 -2.948 -25.707 1.00 90.81 290 LEU A N 1
ATOM 2017 C CA . LEU A 1 290 ? 14.874 -2.799 -25.073 1.00 90.81 290 LEU A CA 1
ATOM 2018 C C . LEU A 1 290 ? 15.231 -3.907 -24.053 1.00 90.81 290 LEU A C 1
ATOM 2020 O O . LEU A 1 290 ? 15.936 -3.656 -23.077 1.00 90.81 290 LEU A O 1
ATOM 2024 N N . PHE A 1 291 ? 14.728 -5.132 -24.242 1.00 88.75 291 PHE A N 1
ATOM 2025 C CA . PHE A 1 291 ? 14.826 -6.219 -23.258 1.00 88.75 291 PHE A CA 1
ATOM 2026 C C . PHE A 1 291 ? 16.245 -6.470 -22.720 1.00 88.75 291 PHE A C 1
ATOM 2028 O O . PHE A 1 291 ? 16.394 -6.642 -21.509 1.00 88.75 291 PHE A O 1
ATOM 2035 N N . THR A 1 292 ? 17.271 -6.477 -23.583 1.00 83.81 292 THR A N 1
ATOM 2036 C CA . THR A 1 292 ? 18.664 -6.759 -23.187 1.00 83.81 292 THR A CA 1
ATOM 2037 C C . THR A 1 292 ? 19.579 -5.533 -23.180 1.00 83.81 292 THR A C 1
ATOM 2039 O O . THR A 1 292 ? 20.793 -5.704 -23.302 1.00 83.81 292 THR A O 1
ATOM 2042 N N . ASN A 1 293 ? 19.045 -4.311 -23.100 1.00 79.56 293 ASN A N 1
ATOM 2043 C CA . ASN A 1 293 ? 19.889 -3.117 -23.138 1.00 79.56 293 ASN A CA 1
ATOM 2044 C C . ASN A 1 293 ? 20.662 -2.934 -21.829 1.00 79.56 293 ASN A C 1
ATOM 2046 O O . ASN A 1 293 ? 20.111 -2.451 -20.843 1.00 79.56 293 ASN A O 1
ATOM 2050 N N . THR A 1 294 ? 21.942 -3.307 -21.828 1.00 76.88 294 THR A N 1
ATOM 2051 C CA . THR A 1 294 ? 22.760 -3.310 -20.607 1.00 76.88 294 THR A CA 1
ATOM 2052 C C . THR A 1 294 ? 23.511 -2.002 -20.361 1.00 76.88 294 THR A C 1
ATOM 2054 O O . THR A 1 294 ? 23.718 -1.644 -19.198 1.00 76.88 294 THR A O 1
ATOM 2057 N N . THR A 1 295 ? 23.895 -1.282 -21.422 1.00 80.19 295 THR A N 1
ATOM 2058 C CA . THR A 1 295 ? 24.738 -0.071 -21.340 1.00 80.19 295 THR A CA 1
ATOM 2059 C C . THR A 1 295 ? 24.241 1.121 -22.156 1.00 80.19 295 THR A C 1
ATOM 2061 O O . THR A 1 295 ? 24.655 2.237 -21.860 1.00 80.19 295 THR A O 1
ATOM 2064 N N . GLY A 1 296 ? 23.375 0.911 -23.152 1.00 81.62 296 GLY A N 1
ATOM 2065 C CA . GLY A 1 296 ? 23.005 1.931 -24.132 1.00 81.62 296 GLY A CA 1
ATOM 2066 C C . GLY A 1 296 ? 22.107 3.026 -23.554 1.00 81.62 296 GLY A C 1
ATOM 2067 O O . GLY A 1 296 ? 21.006 2.733 -23.080 1.00 81.62 296 GLY A O 1
ATOM 2068 N N . TYR A 1 297 ? 22.530 4.284 -23.586 1.00 86.56 297 TYR A N 1
ATOM 2069 C CA . TYR A 1 297 ? 21.772 5.396 -22.998 1.00 86.56 297 TYR A CA 1
ATOM 2070 C C . TYR A 1 297 ? 20.895 6.119 -24.029 1.00 86.56 297 TYR A C 1
ATOM 2072 O O . TYR A 1 297 ? 21.167 6.122 -25.229 1.00 86.56 297 TYR A O 1
ATOM 2080 N N . GLY A 1 298 ? 19.820 6.755 -23.557 1.00 85.31 298 GLY A N 1
ATOM 2081 C CA . GLY A 1 298 ? 19.026 7.671 -24.386 1.00 85.31 298 GLY A CA 1
ATOM 2082 C C . GLY A 1 298 ? 18.225 7.025 -25.524 1.00 85.31 298 GLY A C 1
ATOM 2083 O O . GLY A 1 298 ? 17.873 7.714 -26.480 1.00 85.31 298 GLY A O 1
ATOM 2084 N N . ASN A 1 299 ? 17.926 5.723 -25.468 1.00 91.50 299 ASN A N 1
ATOM 2085 C CA . ASN A 1 299 ? 17.142 5.065 -26.513 1.00 91.50 299 ASN A CA 1
ATOM 2086 C C . ASN A 1 299 ? 15.632 5.259 -26.309 1.00 91.50 299 ASN A C 1
ATOM 2088 O O . ASN A 1 299 ? 15.119 5.166 -25.194 1.00 91.50 299 ASN A O 1
ATOM 2092 N N . SER A 1 300 ? 14.901 5.444 -27.406 1.00 94.19 300 SER A N 1
ATOM 2093 C CA . SER A 1 300 ? 13.437 5.502 -27.448 1.00 94.19 300 SER A CA 1
ATOM 2094 C C . SER A 1 300 ? 12.892 4.352 -28.288 1.00 94.19 300 SER A C 1
ATOM 2096 O O . SER A 1 300 ? 12.977 4.372 -29.511 1.00 94.19 300 SER A O 1
ATOM 2098 N N . ALA A 1 301 ? 12.321 3.345 -27.638 1.00 94.50 301 ALA A N 1
ATOM 2099 C CA . ALA A 1 301 ? 11.761 2.154 -28.254 1.00 94.50 301 ALA A CA 1
ATOM 2100 C C . ALA A 1 301 ? 10.253 2.076 -27.971 1.00 94.50 301 ALA A C 1
ATOM 2102 O O . ALA A 1 301 ? 9.831 1.931 -26.825 1.00 94.50 301 ALA A O 1
ATOM 2103 N N . LEU A 1 302 ? 9.432 2.184 -29.013 1.00 95.44 302 LEU A N 1
ATOM 2104 C CA . LEU A 1 302 ? 7.973 2.103 -28.949 1.00 95.44 302 LEU A CA 1
ATOM 2105 C C . LEU A 1 302 ? 7.491 1.010 -29.905 1.00 95.44 302 LEU A C 1
ATOM 2107 O O . LEU A 1 302 ? 7.376 1.221 -31.111 1.00 95.44 302 LEU A O 1
ATOM 2111 N N . GLY A 1 303 ? 7.197 -0.166 -29.366 1.00 92.69 303 GLY A N 1
ATOM 2112 C CA . GLY A 1 303 ? 6.751 -1.332 -30.118 1.00 92.69 303 GLY A CA 1
ATOM 2113 C C . GLY A 1 303 ? 7.175 -2.640 -29.459 1.00 92.69 303 GLY A C 1
ATOM 2114 O O . GLY A 1 303 ? 8.117 -2.697 -28.673 1.00 92.69 303 GLY A O 1
ATOM 2115 N N . GLU A 1 304 ? 6.478 -3.722 -29.791 1.00 94.94 304 GLU A N 1
ATOM 2116 C CA . GLU A 1 304 ? 6.900 -5.066 -29.395 1.00 94.94 304 GLU A CA 1
ATOM 2117 C C . GLU A 1 304 ? 8.284 -5.390 -29.979 1.00 94.94 304 GLU A C 1
ATOM 2119 O O . GLU A 1 304 ? 8.496 -5.227 -31.182 1.00 94.94 304 GLU A O 1
ATOM 2124 N N . ASN A 1 305 ? 9.213 -5.857 -29.137 1.00 93.56 305 ASN A N 1
ATOM 2125 C CA . ASN A 1 305 ? 10.590 -6.221 -29.502 1.00 93.56 305 ASN A CA 1
ATOM 2126 C C . ASN A 1 305 ? 11.380 -5.105 -30.229 1.00 93.56 305 ASN A C 1
ATOM 2128 O O . ASN A 1 305 ? 12.360 -5.387 -30.926 1.00 93.56 305 ASN A O 1
ATOM 2132 N N . ALA A 1 306 ? 10.974 -3.837 -30.101 1.00 94.12 306 ALA A N 1
ATOM 2133 C CA . ALA A 1 306 ? 11.750 -2.712 -30.613 1.00 94.12 306 ALA A CA 1
ATOM 2134 C C . ALA A 1 306 ? 13.077 -2.616 -29.840 1.00 94.12 306 ALA A C 1
ATOM 2136 O O . ALA A 1 306 ? 13.081 -2.651 -28.606 1.00 94.12 306 ALA A O 1
ATOM 2137 N N . LEU A 1 307 ? 14.201 -2.538 -30.562 1.00 91.06 307 LEU A N 1
ATOM 2138 C CA . LEU A 1 307 ? 15.557 -2.515 -29.985 1.00 91.06 307 LEU A CA 1
ATOM 2139 C C . LEU A 1 307 ? 15.849 -3.660 -28.983 1.00 91.06 307 LEU A C 1
ATOM 2141 O O . LEU A 1 307 ? 16.653 -3.483 -28.072 1.00 91.06 307 LEU A O 1
ATOM 2145 N N . GLU A 1 308 ? 15.207 -4.830 -29.128 1.00 89.06 308 GLU A N 1
ATOM 2146 C CA . GLU A 1 308 ? 15.298 -5.941 -28.157 1.00 89.06 308 GLU A CA 1
ATOM 2147 C C . GLU A 1 308 ? 16.746 -6.303 -27.777 1.00 89.06 308 GLU A C 1
ATOM 2149 O O . GLU A 1 308 ? 17.008 -6.547 -26.599 1.00 89.06 308 GLU A O 1
ATOM 2154 N N . PHE A 1 309 ? 17.667 -6.288 -28.752 1.00 83.62 309 PHE A N 1
ATOM 2155 C CA . PHE A 1 309 ? 19.074 -6.674 -28.596 1.00 83.62 309 PHE A CA 1
ATOM 2156 C C . PHE A 1 309 ? 20.073 -5.507 -28.695 1.00 83.62 309 PHE A C 1
ATOM 2158 O O . PHE A 1 309 ? 21.218 -5.720 -29.100 1.00 83.62 309 PHE A O 1
ATOM 2165 N N . SER A 1 310 ? 19.658 -4.281 -28.357 1.00 80.06 310 SER A N 1
ATOM 2166 C CA . SER A 1 310 ? 20.519 -3.097 -28.486 1.00 80.06 310 SER A CA 1
ATOM 2167 C C . SER A 1 310 ? 21.347 -2.775 -27.257 1.00 80.06 310 SER A C 1
ATOM 2169 O O . SER A 1 310 ? 20.806 -2.718 -26.162 1.00 80.06 310 SER A O 1
ATOM 2171 N N . ASN A 1 311 ? 22.638 -2.492 -27.467 1.00 79.25 311 ASN A N 1
ATOM 2172 C CA . ASN A 1 311 ? 23.521 -1.798 -26.523 1.00 79.25 311 ASN A CA 1
ATOM 2173 C C . ASN A 1 311 ? 24.036 -0.460 -27.093 1.00 79.25 311 ASN A C 1
ATOM 2175 O O . ASN A 1 311 ? 24.957 0.124 -26.526 1.00 79.25 311 ASN A O 1
ATOM 2179 N N . GLY A 1 312 ? 23.495 -0.007 -28.231 1.00 82.81 312 GLY A N 1
ATOM 2180 C CA . GLY A 1 312 ? 23.821 1.289 -28.822 1.00 82.81 312 GLY A CA 1
ATOM 2181 C C . GLY A 1 312 ? 23.100 2.449 -28.134 1.00 82.81 312 GLY A C 1
ATOM 2182 O O . GLY A 1 312 ? 22.113 2.241 -27.426 1.00 82.81 312 GLY A O 1
ATOM 2183 N N . ASP A 1 313 ? 23.577 3.664 -28.381 1.00 88.50 313 ASP A N 1
ATOM 2184 C CA . ASP A 1 313 ? 23.094 4.895 -27.744 1.00 88.50 313 ASP A CA 1
ATOM 2185 C C . ASP A 1 313 ? 22.211 5.724 -28.686 1.00 88.50 313 ASP A C 1
ATOM 2187 O O . ASP A 1 313 ? 22.375 5.694 -29.907 1.00 88.50 313 ASP A O 1
ATOM 2191 N N . GLU A 1 314 ? 21.292 6.502 -28.113 1.00 89.50 314 GLU A N 1
ATOM 2192 C CA . GLU A 1 314 ? 20.523 7.541 -28.818 1.00 89.50 314 GLU A CA 1
ATOM 2193 C C . GLU A 1 314 ? 19.710 7.036 -30.031 1.00 89.50 314 GLU A C 1
ATOM 2195 O O . GLU A 1 314 ? 19.452 7.769 -30.987 1.00 89.50 314 GLU A O 1
ATOM 2200 N N . ASN A 1 315 ? 19.265 5.775 -30.014 1.00 91.12 315 ASN A N 1
ATOM 2201 C CA . ASN A 1 315 ? 18.440 5.220 -31.086 1.00 91.12 315 ASN A CA 1
ATOM 2202 C C . ASN A 1 315 ? 16.947 5.468 -30.847 1.00 91.12 315 ASN A C 1
ATOM 2204 O O . ASN A 1 315 ? 16.428 5.284 -29.747 1.00 91.12 315 ASN A O 1
ATOM 2208 N N . THR A 1 316 ? 16.222 5.790 -31.915 1.00 93.94 316 THR A N 1
ATOM 2209 C CA . THR A 1 316 ? 14.759 5.881 -31.942 1.00 93.94 316 THR A CA 1
ATOM 2210 C C . THR A 1 316 ? 14.183 4.762 -32.808 1.00 93.94 316 THR A C 1
ATOM 2212 O O . THR A 1 316 ? 14.409 4.719 -34.015 1.00 93.94 316 THR A O 1
ATOM 2215 N N . ALA A 1 317 ? 13.407 3.863 -32.207 1.00 94.19 317 ALA A N 1
ATOM 2216 C CA . ALA A 1 317 ? 12.710 2.770 -32.875 1.00 94.19 317 ALA A CA 1
ATOM 2217 C C . ALA A 1 317 ? 11.213 2.833 -32.567 1.00 94.19 317 ALA A C 1
ATOM 2219 O O . ALA A 1 317 ? 10.792 2.606 -31.435 1.00 94.19 317 ALA A O 1
ATOM 2220 N N . ILE A 1 318 ? 10.395 3.117 -33.577 1.00 95.06 318 ILE A N 1
ATOM 2221 C CA . ILE A 1 318 ? 8.938 3.200 -33.447 1.00 95.06 318 ILE A CA 1
ATOM 2222 C C . ILE A 1 318 ? 8.306 2.200 -34.415 1.00 95.06 318 ILE A C 1
ATOM 2224 O O . ILE A 1 318 ? 8.304 2.407 -35.627 1.00 95.06 318 ILE A O 1
ATOM 2228 N N . GLY A 1 319 ? 7.751 1.117 -33.880 1.00 92.06 319 GLY A N 1
ATOM 2229 C CA . GLY A 1 319 ? 7.167 0.006 -34.628 1.00 92.06 319 GLY A CA 1
ATOM 2230 C C . GLY A 1 319 ? 7.594 -1.352 -34.070 1.00 92.06 319 GLY A C 1
ATOM 2231 O O . GLY A 1 319 ? 8.654 -1.486 -33.462 1.00 92.06 319 GLY A O 1
ATOM 2232 N N . SER A 1 320 ? 6.767 -2.379 -34.284 1.00 94.38 320 SER A N 1
ATOM 2233 C CA . SER A 1 320 ? 7.111 -3.754 -33.894 1.00 94.38 320 SER A CA 1
ATOM 2234 C C . SER A 1 320 ? 8.392 -4.205 -34.603 1.00 94.38 320 SER A C 1
ATOM 2236 O O . SER A 1 320 ? 8.524 -4.039 -35.818 1.00 94.38 320 SER A O 1
ATOM 2238 N N . GLU A 1 321 ? 9.342 -4.742 -33.836 1.00 92.69 321 GLU A N 1
ATOM 2239 C CA . GLU A 1 321 ? 10.652 -5.217 -34.292 1.00 92.69 321 GLU A CA 1
ATOM 2240 C C . GLU A 1 321 ? 11.528 -4.172 -35.022 1.00 92.69 321 GLU A C 1
ATOM 2242 O O . GLU A 1 321 ? 12.492 -4.535 -35.708 1.00 92.69 321 GLU A O 1
ATOM 2247 N N . ALA A 1 322 ? 11.232 -2.876 -34.881 1.00 93.94 322 ALA A N 1
ATOM 2248 C CA . ALA A 1 322 ? 12.087 -1.815 -35.406 1.00 93.94 322 ALA A CA 1
ATOM 2249 C C . ALA A 1 322 ? 13.460 -1.848 -34.705 1.00 93.94 322 ALA A C 1
ATOM 2251 O O . ALA A 1 322 ? 13.537 -1.944 -33.477 1.00 93.94 322 ALA A O 1
ATOM 2252 N N . LEU A 1 323 ? 14.546 -1.821 -35.488 1.00 90.81 323 LEU A N 1
ATOM 2253 C CA . LEU A 1 323 ? 15.938 -1.932 -35.008 1.00 90.81 323 LEU A CA 1
ATOM 2254 C C . LEU A 1 323 ? 16.213 -3.120 -34.062 1.00 90.81 323 LEU A C 1
ATOM 2256 O O . LEU A 1 323 ? 17.147 -3.066 -33.265 1.00 90.81 323 LEU A O 1
ATOM 2260 N N . ARG A 1 324 ? 15.432 -4.209 -34.131 1.00 88.75 324 ARG A N 1
ATOM 2261 C CA . ARG A 1 324 ? 15.510 -5.318 -33.160 1.00 88.75 324 ARG A CA 1
ATOM 2262 C C . ARG A 1 324 ? 16.928 -5.861 -32.941 1.00 88.75 324 ARG A C 1
ATOM 2264 O O . ARG A 1 324 ? 17.262 -6.215 -31.815 1.00 88.75 324 ARG A O 1
ATOM 2271 N N . LEU A 1 325 ? 17.734 -5.943 -34.001 1.00 85.38 325 LEU A N 1
ATOM 2272 C CA . LEU A 1 325 ? 19.094 -6.497 -33.979 1.00 85.38 325 LEU A CA 1
ATOM 2273 C C . LEU A 1 325 ? 20.192 -5.425 -34.087 1.00 85.38 325 LEU A C 1
ATOM 2275 O O . LEU A 1 325 ? 21.303 -5.735 -34.516 1.00 85.38 325 LEU A O 1
ATOM 2279 N N . ASN A 1 326 ? 19.899 -4.174 -33.726 1.00 80.69 326 ASN A N 1
ATOM 2280 C CA . ASN A 1 326 ? 20.914 -3.129 -33.664 1.00 80.69 326 ASN A CA 1
ATOM 2281 C C . ASN A 1 326 ? 21.777 -3.306 -32.424 1.00 80.69 326 ASN A C 1
ATOM 2283 O O . ASN A 1 326 ? 21.368 -2.888 -31.359 1.00 80.69 326 ASN A O 1
ATOM 2287 N N . THR A 1 327 ? 22.946 -3.935 -32.548 1.00 80.25 327 THR A N 1
ATOM 2288 C CA . THR A 1 327 ? 23.779 -4.286 -31.391 1.00 80.25 327 THR A CA 1
ATOM 2289 C C . THR A 1 327 ? 24.593 -3.116 -30.839 1.00 80.25 327 THR A C 1
ATOM 2291 O O . THR A 1 327 ? 24.704 -2.999 -29.621 1.00 80.25 327 THR A O 1
ATOM 2294 N N . THR A 1 328 ? 25.177 -2.272 -31.701 1.00 81.50 328 THR A N 1
ATOM 2295 C CA . THR A 1 328 ? 26.106 -1.189 -31.297 1.00 81.50 328 THR A CA 1
ATOM 2296 C C . THR A 1 328 ? 25.930 0.114 -32.080 1.00 81.50 328 THR A C 1
ATOM 2298 O O . THR A 1 328 ? 26.721 1.035 -31.909 1.00 81.50 328 THR A O 1
ATOM 2301 N N . GLY A 1 329 ? 24.964 0.194 -32.994 1.00 81.62 329 GLY A N 1
ATOM 2302 C CA . GLY A 1 329 ? 24.724 1.403 -33.772 1.00 81.62 329 GLY A CA 1
ATOM 2303 C C . GLY A 1 329 ? 24.207 2.533 -32.890 1.00 81.62 329 GLY A C 1
ATOM 2304 O O . GLY A 1 329 ? 23.364 2.309 -32.026 1.00 81.62 329 GLY A O 1
ATOM 2305 N N . GLN A 1 330 ? 24.698 3.744 -33.130 1.00 86.06 330 GLN A N 1
ATOM 2306 C CA . GLN A 1 330 ? 24.272 4.953 -32.426 1.00 86.06 330 GLN A CA 1
ATOM 2307 C C . GLN A 1 330 ? 23.412 5.827 -33.347 1.00 86.06 330 GLN A C 1
ATOM 2309 O O . GLN A 1 330 ? 23.502 5.703 -34.569 1.00 86.06 330 GLN A O 1
ATOM 2314 N N . GLY A 1 331 ? 22.531 6.651 -32.774 1.00 85.69 331 GLY A N 1
ATOM 2315 C CA . GLY A 1 331 ? 21.809 7.702 -33.508 1.00 85.69 331 GLY A CA 1
ATOM 2316 C C . GLY A 1 331 ? 20.839 7.228 -34.602 1.00 85.69 331 GLY A C 1
ATOM 2317 O O . GLY A 1 331 ? 20.441 8.013 -35.465 1.00 85.69 331 GLY A O 1
ATOM 2318 N N . ASN A 1 332 ? 20.439 5.952 -34.618 1.00 89.31 332 ASN A N 1
ATOM 2319 C CA . ASN A 1 332 ? 19.563 5.433 -35.670 1.00 89.31 332 ASN A CA 1
ATOM 2320 C C . ASN A 1 332 ? 18.113 5.849 -35.429 1.00 89.31 332 ASN A C 1
ATOM 2322 O O . ASN A 1 332 ? 17.605 5.744 -34.317 1.00 89.31 332 ASN A O 1
ATOM 2326 N N . CYS A 1 333 ? 17.404 6.218 -36.496 1.00 92.62 333 CYS A N 1
ATOM 2327 C CA . CYS A 1 333 ? 15.965 6.459 -36.459 1.00 92.62 333 CYS A CA 1
ATOM 2328 C C . CYS A 1 333 ? 15.243 5.478 -37.389 1.00 92.62 333 CYS A C 1
ATOM 2330 O O . CYS A 1 333 ? 15.458 5.480 -38.602 1.00 92.62 333 CYS A O 1
ATOM 2332 N N . ALA A 1 334 ? 14.387 4.629 -36.822 1.00 92.31 334 ALA A N 1
ATOM 2333 C CA . ALA A 1 334 ? 13.555 3.678 -37.545 1.00 92.31 334 ALA A CA 1
ATOM 2334 C C . ALA A 1 334 ? 12.079 3.882 -37.201 1.00 92.31 334 ALA A C 1
ATOM 2336 O O . ALA A 1 334 ? 11.679 3.795 -36.040 1.00 92.31 334 ALA A O 1
ATOM 2337 N N . LEU A 1 335 ? 11.267 4.102 -38.234 1.00 93.31 335 LEU A N 1
ATOM 2338 C CA . LEU A 1 335 ? 9.823 4.275 -38.126 1.00 93.31 335 LEU A CA 1
ATOM 2339 C C . LEU A 1 335 ? 9.110 3.248 -39.011 1.00 93.31 335 LEU A C 1
ATOM 2341 O O . LEU A 1 335 ? 9.366 3.171 -40.212 1.00 93.31 335 LEU A O 1
ATOM 2345 N N . GLY A 1 336 ? 8.199 2.484 -38.415 1.00 91.00 336 GLY A N 1
ATOM 2346 C CA . GLY A 1 336 ? 7.440 1.414 -39.059 1.00 91.00 336 GLY A CA 1
ATOM 2347 C C . GLY A 1 336 ? 7.816 0.019 -38.551 1.00 91.00 336 GLY A C 1
ATOM 2348 O O . GLY A 1 336 ? 8.884 -0.205 -37.985 1.00 91.00 336 GLY A O 1
ATOM 2349 N N . ALA A 1 337 ? 6.916 -0.946 -38.750 1.00 91.81 337 ALA A N 1
ATOM 2350 C CA . ALA A 1 337 ? 7.172 -2.335 -38.377 1.00 91.81 337 ALA A CA 1
ATOM 2351 C C . ALA A 1 337 ? 8.331 -2.920 -39.201 1.00 91.81 337 ALA A C 1
ATOM 2353 O O . ALA A 1 337 ? 8.398 -2.712 -40.413 1.00 91.81 337 ALA A O 1
ATOM 2354 N N . LEU A 1 338 ? 9.230 -3.660 -38.542 1.00 90.06 338 LEU A N 1
ATOM 2355 C CA . LEU A 1 338 ? 10.430 -4.282 -39.124 1.00 90.06 338 LEU A CA 1
ATOM 2356 C C . LEU A 1 338 ? 11.431 -3.284 -39.744 1.00 90.06 338 LEU A C 1
ATOM 2358 O O . LEU A 1 338 ? 12.390 -3.702 -40.402 1.00 90.06 338 LEU A O 1
ATOM 2362 N N . ALA A 1 339 ? 11.244 -1.976 -39.537 1.00 91.44 339 ALA A N 1
ATOM 2363 C CA . ALA A 1 339 ? 12.126 -0.950 -40.073 1.00 91.44 339 ALA A CA 1
ATOM 2364 C C . ALA A 1 339 ? 13.545 -1.132 -39.518 1.00 91.44 339 ALA A C 1
ATOM 2366 O O . ALA A 1 339 ? 13.752 -1.209 -38.306 1.00 91.44 339 ALA A O 1
ATOM 2367 N N . LEU A 1 340 ? 14.524 -1.240 -40.423 1.00 87.25 340 LEU A N 1
ATOM 2368 C CA . LEU A 1 340 ? 15.935 -1.450 -40.083 1.00 87.25 340 LEU A CA 1
ATOM 2369 C C . LEU A 1 340 ? 16.176 -2.646 -39.131 1.00 87.25 340 LEU A C 1
ATOM 2371 O O . LEU A 1 340 ? 17.151 -2.656 -38.388 1.00 87.25 340 LEU A O 1
ATOM 2375 N N . ARG A 1 341 ? 15.319 -3.682 -39.159 1.00 86.25 341 ARG A N 1
ATOM 2376 C CA . ARG A 1 341 ? 15.367 -4.845 -38.244 1.00 86.25 341 ARG A CA 1
ATOM 2377 C C . ARG A 1 341 ? 16.750 -5.491 -38.111 1.00 86.25 341 ARG A C 1
ATOM 2379 O O . ARG A 1 341 ? 17.092 -5.952 -37.027 1.00 86.25 341 ARG A O 1
ATOM 2386 N N . TYR A 1 342 ? 17.511 -5.540 -39.205 1.00 83.38 342 TYR A N 1
ATOM 2387 C CA . TYR A 1 342 ? 18.839 -6.162 -39.295 1.00 83.38 342 TYR A CA 1
ATOM 2388 C C . TYR A 1 342 ? 19.993 -5.150 -39.303 1.00 83.38 342 TYR A C 1
ATOM 2390 O O . TYR A 1 342 ? 21.113 -5.501 -39.667 1.00 83.38 342 TYR A O 1
ATOM 2398 N N . ASN A 1 343 ? 19.735 -3.886 -38.964 1.00 74.25 343 ASN A N 1
ATOM 2399 C CA . ASN A 1 343 ? 20.776 -2.871 -38.938 1.00 74.25 343 ASN A CA 1
ATOM 2400 C C . ASN A 1 343 ? 21.647 -3.054 -37.688 1.00 74.25 343 ASN A C 1
ATOM 2402 O O . ASN A 1 343 ? 21.260 -2.596 -36.624 1.00 74.25 343 ASN A O 1
ATOM 2406 N N . GLY A 1 344 ? 22.781 -3.750 -37.817 1.00 65.31 344 GLY A N 1
ATOM 2407 C CA . GLY A 1 344 ? 23.701 -4.043 -36.710 1.00 65.31 344 GLY A CA 1
ATOM 2408 C C . GLY A 1 344 ? 24.716 -2.938 -36.385 1.00 65.31 344 GLY A C 1
ATOM 2409 O O . GLY A 1 344 ? 25.329 -2.995 -35.321 1.00 65.31 344 GLY A O 1
ATOM 2410 N N . ILE A 1 345 ? 24.900 -1.953 -37.275 1.00 66.00 345 ILE A N 1
ATOM 2411 C CA . ILE A 1 345 ? 25.880 -0.860 -37.151 1.00 66.00 345 ILE A CA 1
ATOM 2412 C C . ILE A 1 345 ? 25.328 0.431 -37.781 1.00 66.00 345 ILE A C 1
ATOM 2414 O O . ILE A 1 345 ? 24.984 0.456 -38.958 1.00 66.00 345 ILE A O 1
ATOM 2418 N N . GLY A 1 346 ? 25.266 1.509 -37.004 1.00 59.25 346 GLY A N 1
ATOM 2419 C CA . GLY A 1 346 ? 24.877 2.852 -37.452 1.00 59.25 346 GLY A CA 1
ATOM 2420 C C . GLY A 1 346 ? 25.985 3.863 -37.166 1.00 59.25 346 GLY A C 1
ATOM 2421 O O . GLY A 1 346 ? 26.853 3.575 -36.341 1.00 59.25 346 GLY A O 1
ATOM 2422 N N . SER A 1 347 ? 25.971 4.994 -37.876 1.00 47.75 347 SER A N 1
ATOM 2423 C CA . SER A 1 347 ? 26.927 6.104 -37.736 1.00 47.75 347 SER A CA 1
ATOM 2424 C C . SER A 1 347 ? 26.413 7.193 -36.810 1.00 47.75 347 SER A C 1
ATOM 2426 O O . SER A 1 347 ? 25.288 7.659 -37.103 1.00 47.75 347 SER A O 1
#

Foldseek 3Di:
DDDDDDDDDDDDDDDDPPPPDDQLWDKDKDADADPVRHGPAQAWKKKKKFKAFPDQPHDGQWIFIDTWTAHRRRMTMDIPQPGHTDDHHSVPDPVVDGWMKIWMWMDRPPDTDTPGIDTCPDDPPRNVVVVCVVVCPDADPVGDPPDDPVRDDQADPDQDWRFDDDPNATQWTQHDDPQGETEGGDLFCCQAAAEGNEYAYYHQGCNQAHHEYCEYAHYHLFCNQADHEYNEYTAEHQGVNAADHEYDEYAHAHQGCNHAPYYAEYAAEHLGVNAAAHEHQEYAHEHLGCNNQHAEYNEYAAEHLGCNQDPAYNEYAHEHLGCNQQHHAYNHYAHYHCGCNVVPYHD

pLDDT: mean 84.31, std 13.96, range [36.03, 97.06]

Radius of gyration: 41.19 Å; chains: 1; bounding box: 86×65×107 Å

Secondary structure (DSSP, 8-state):
--------------------PPPS-EEEEEE-B-TTS-B-TT-EEEEEEEEEESSTTSEEEEEEEEEEE--TTSEEEEEETSSEEEEE-GGG--TTSS-EEEEEEEESSS--EEEEEEEESS--HHHHHHHHTT---S--TT--SS--TTT--SS-SSSSPEEEEETTEEEEEE--TTT--EEESTTTTTT-SS--S-EEESTTTTTT-SS--S-EEESTTTTTT-SS--S-EEESTTTTTB-SS--S-EEESTTTTSEE--SS-EEESTTTTTEESS--S-EEESTTTTTT-SS--S-EEESTTTTTT---SS-EEESTTTTTT-SS--S-EEESTTTTTT-----